Protein AF-A0AAQ3Q951-F1 (afdb_monomer)

Foldseek 3Di:
DCVVVVNQLCVLVDPVVVVVCCVVPVPDDRDHSVVVVVVVVVVVVVVVVVVVVVVPPPPDPLVVLLVVLCVVLVPPPPPDLPPDDPVDCLSVLVNLVSVLSCPSSLVVSVVVDVCQQVVQPPDPRPGGDDPLNSLQSVVVNVLSVLVNVLVCVVVVDPDDDVVVCPVSVVVNVVVLVVLCPDPSHDPVVNVVSVVVVVD

pLDDT: mean 74.5, std 11.43, range [41.62, 91.75]

Organism: NCBI:txid4628

Secondary structure (DSSP, 8-state):
-TTTTT--GGGGG-HHHHHHHHHH-TT--PPPHHHHHHHHHHHHHHHHHHHHHHHT----HHHHHHHHHHHHTT-------PPP-TT-HHHHHHHHHHHHTTHHHHHHHHHH-TTHHHHHSSTT---SPPHHHHHHHHHHHHHHHHHHHHHHHHHH-SS--HHHHHHHHHHHHHHHHHHHH-TTS-HHHHHHHHHHHT-

Mean predicted aligned error: 15.87 Å

Radius of gyration: 23.04 Å; Cα contacts (8 Å, |Δi|>4): 113; chains: 1; bounding box: 55×58×54 Å

InterPro domains:
  IPR012337 Ribonuclease H-like superfamily [SSF53098] (81-191)
  IPR052035 Zinc finger BED domain-containing [PTHR46481] (61-177)

Sequence (199 aa):
MIVKDEYPFSCVDGEGFRDFCATGMPRFQIPSRQTVSRDCYELYVAERLNLKKLLQLECQPRLQRFKTCVEKEKIESKALLRLDVPTRWNSTYQTLEVALRFERAFERCHEEDPCFERDLLEGDGRGRPIDFDWVILKGLVQMLQIFYRVTLTVSGTISTTSNVYLHDISEIAALLNEWVFDRSLCPEFREMVVKMKEK

Solvent-accessible surface area (backbone atoms only — not comparable to full-atom values): 11641 Å² total; per-residue (Å²): 98,53,82,81,66,69,48,64,60,62,53,63,73,35,64,70,51,44,52,50,44,44,71,77,38,68,85,63,77,81,61,51,44,65,53,53,50,49,56,52,49,51,51,50,52,52,49,51,49,50,51,48,51,65,70,57,55,86,77,44,75,64,60,56,51,50,50,52,32,31,59,74,69,65,53,87,69,85,68,68,77,58,79,70,45,95,91,38,68,61,43,46,32,58,35,48,55,54,51,62,69,40,55,65,30,56,53,49,41,48,74,77,28,87,59,47,52,58,66,32,41,52,87,90,39,85,40,70,86,49,75,68,53,53,54,47,49,52,54,52,35,58,54,40,48,54,57,43,53,53,49,52,54,56,74,72,48,96,68,92,56,68,82,69,50,51,58,57,52,49,52,51,54,53,50,47,58,51,46,57,69,41,80,88,51,54,73,69,56,28,52,51,42,51,59,60,73,76,108

Structure (mmCIF, N/CA/C/O backbone):
data_AF-A0AAQ3Q951-F1
#
_entry.id   AF-A0AAQ3Q951-F1
#
loop_
_atom_site.group_PDB
_atom_site.id
_atom_site.type_symbol
_atom_site.label_atom_id
_atom_site.label_alt_id
_atom_site.label_comp_id
_atom_site.label_asym_id
_atom_site.label_entity_id
_atom_site.label_seq_id
_atom_site.pdbx_PDB_ins_code
_atom_site.Cartn_x
_atom_site.Cartn_y
_atom_site.Cartn_z
_atom_site.occupancy
_atom_site.B_iso_or_equiv
_atom_site.auth_seq_id
_atom_site.auth_comp_id
_atom_site.auth_asym_id
_atom_site.auth_atom_id
_atom_site.pdbx_PDB_model_num
ATOM 1 N N . MET A 1 1 ? 18.369 -18.159 -1.659 1.00 60.25 1 MET A N 1
ATOM 2 C CA . MET A 1 1 ? 18.809 -17.844 -3.023 1.00 60.25 1 MET A CA 1
ATOM 3 C C . MET A 1 1 ? 17.616 -17.666 -3.953 1.00 60.25 1 MET A C 1
ATOM 5 O O . MET A 1 1 ? 17.264 -16.540 -4.220 1.00 60.25 1 MET A O 1
ATOM 9 N N . ILE A 1 2 ? 16.876 -18.714 -4.336 1.00 71.69 2 ILE A N 1
ATOM 10 C CA . ILE A 1 2 ? 15.753 -18.553 -5.290 1.00 71.69 2 ILE A CA 1
ATOM 11 C C . ILE A 1 2 ? 14.632 -17.643 -4.754 1.00 71.69 2 ILE A C 1
ATOM 13 O O . ILE A 1 2 ? 14.296 -16.652 -5.383 1.00 71.69 2 ILE A O 1
ATOM 17 N N . VAL A 1 3 ? 14.102 -17.935 -3.561 1.00 68.25 3 VAL A N 1
ATOM 18 C CA . VAL A 1 3 ? 13.030 -17.122 -2.948 1.00 68.25 3 VAL A CA 1
ATOM 19 C C . VAL A 1 3 ? 13.553 -15.781 -2.418 1.00 68.25 3 VAL A C 1
ATOM 21 O O . VAL A 1 3 ? 12.887 -14.766 -2.553 1.00 68.25 3 VAL A O 1
ATOM 24 N N . LYS A 1 4 ? 14.750 -15.777 -1.818 1.00 68.00 4 LYS A N 1
ATOM 25 C CA . LYS A 1 4 ? 15.349 -14.581 -1.196 1.00 68.00 4 LYS A CA 1
ATOM 26 C C . LYS A 1 4 ? 15.787 -13.532 -2.223 1.00 68.00 4 LYS A C 1
ATOM 28 O O . LYS A 1 4 ? 15.677 -12.347 -1.944 1.00 68.00 4 LYS A O 1
ATOM 33 N N . ASP A 1 5 ? 16.264 -13.985 -3.377 1.00 73.94 5 ASP A N 1
ATOM 34 C CA . ASP A 1 5 ? 16.829 -13.133 -4.426 1.00 73.94 5 ASP A CA 1
ATOM 35 C C . ASP A 1 5 ? 15.883 -13.052 -5.646 1.00 73.94 5 ASP A C 1
ATOM 37 O O . ASP A 1 5 ? 16.298 -12.647 -6.725 1.00 73.94 5 ASP A O 1
ATOM 41 N N . GLU A 1 6 ? 14.618 -13.468 -5.481 1.00 75.38 6 GLU A N 1
ATOM 42 C CA . GLU A 1 6 ? 13.530 -13.397 -6.475 1.00 75.38 6 GLU A CA 1
ATOM 43 C C . GLU A 1 6 ? 13.839 -14.016 -7.857 1.00 75.38 6 GLU A C 1
ATOM 45 O O . GLU A 1 6 ? 13.280 -13.616 -8.881 1.00 75.38 6 GLU A O 1
ATOM 50 N N . TYR A 1 7 ? 14.697 -15.038 -7.913 1.00 80.56 7 TYR A N 1
ATOM 51 C CA . TYR A 1 7 ? 15.009 -15.708 -9.175 1.00 80.56 7 TYR A CA 1
ATOM 52 C C . TYR A 1 7 ? 13.840 -16.568 -9.686 1.00 80.56 7 TYR A C 1
ATOM 54 O O . TYR A 1 7 ? 13.155 -17.223 -8.894 1.00 80.56 7 TYR A O 1
ATOM 62 N N . PRO A 1 8 ? 13.653 -16.675 -11.017 1.00 83.56 8 PRO A N 1
ATOM 63 C CA . PRO A 1 8 ? 12.712 -17.628 -11.595 1.00 83.56 8 PRO A CA 1
ATOM 64 C C . PRO A 1 8 ? 13.032 -19.058 -11.147 1.00 83.56 8 PRO A C 1
ATOM 66 O O . PRO A 1 8 ? 14.193 -19.457 -11.173 1.00 83.56 8 PRO A O 1
ATOM 69 N N . PHE A 1 9 ? 12.021 -19.878 -10.831 1.00 85.06 9 PHE A N 1
ATOM 70 C CA . PHE A 1 9 ? 12.239 -21.287 -10.456 1.00 85.06 9 PHE A CA 1
ATOM 71 C C . PHE A 1 9 ? 12.960 -22.101 -11.540 1.00 85.06 9 PHE A C 1
ATOM 73 O O . PHE A 1 9 ? 13.582 -23.110 -11.230 1.00 85.06 9 PHE A O 1
ATOM 80 N N . SER A 1 10 ? 12.913 -21.660 -12.801 1.00 86.50 10 SER A N 1
ATOM 81 C CA . SER A 1 10 ? 13.667 -22.250 -13.910 1.00 86.50 10 SER A CA 1
ATOM 82 C C . SER A 1 10 ? 15.181 -22.062 -13.802 1.00 86.50 10 SER A C 1
ATOM 84 O O . SER A 1 10 ? 15.908 -22.674 -14.576 1.00 86.50 10 SER A O 1
ATOM 86 N N . CYS A 1 11 ? 15.686 -21.257 -12.861 1.00 86.75 11 CYS A N 1
ATOM 87 C CA . CYS A 1 11 ? 17.126 -21.107 -12.647 1.00 86.75 11 CYS A CA 1
ATOM 88 C C . CYS A 1 11 ? 17.807 -22.446 -12.319 1.00 86.75 11 CYS A C 1
ATOM 90 O O . CYS A 1 11 ? 18.958 -22.646 -12.697 1.00 86.75 11 CYS A O 1
ATOM 92 N N . VAL A 1 12 ? 17.076 -23.396 -11.720 1.00 88.44 12 VAL A N 1
ATOM 93 C CA . VAL A 1 12 ? 17.582 -24.748 -11.421 1.00 88.44 12 VAL A CA 1
ATOM 94 C C . VAL A 1 12 ? 17.822 -25.606 -12.667 1.00 88.44 12 VAL A C 1
ATOM 96 O O . VAL A 1 12 ? 18.520 -26.619 -12.611 1.00 88.44 12 VAL A O 1
ATOM 99 N N . ASP A 1 13 ? 17.270 -25.198 -13.809 1.00 87.69 13 ASP A N 1
ATOM 100 C CA . ASP A 1 13 ? 17.480 -25.857 -15.097 1.00 87.69 13 ASP A CA 1
ATOM 101 C C . ASP A 1 13 ? 18.686 -25.288 -15.860 1.00 87.69 13 ASP A C 1
ATOM 103 O O . ASP A 1 13 ? 19.116 -25.891 -16.839 1.00 87.69 13 ASP A O 1
ATOM 107 N N . GLY A 1 14 ? 19.254 -24.163 -15.413 1.00 89.81 14 GLY A N 1
ATOM 108 C CA . GLY A 1 14 ? 20.405 -23.536 -16.056 1.00 89.81 14 GLY A CA 1
ATOM 109 C C . GLY A 1 14 ? 21.693 -24.330 -15.846 1.00 89.81 14 GLY A C 1
ATOM 110 O O . GLY A 1 14 ? 22.040 -24.667 -14.716 1.00 89.81 14 GLY A O 1
ATOM 111 N N . GLU A 1 15 ? 22.432 -24.575 -16.928 1.00 90.44 15 GLU A N 1
ATOM 112 C CA . GLU A 1 15 ? 23.692 -25.332 -16.923 1.00 90.44 15 GLU A CA 1
ATOM 113 C C . GLU A 1 15 ? 24.704 -24.764 -15.921 1.00 90.44 15 GLU A C 1
ATOM 115 O O . GLU A 1 15 ? 25.142 -25.479 -15.029 1.00 90.44 15 GLU A O 1
ATOM 120 N N . GLY A 1 16 ? 24.947 -23.449 -15.942 1.00 90.31 16 GLY A N 1
ATOM 121 C CA . GLY A 1 16 ? 25.883 -22.821 -15.003 1.00 90.31 16 GLY A CA 1
ATOM 122 C C . GLY A 1 16 ? 25.492 -22.979 -13.528 1.00 90.31 16 GLY A C 1
ATOM 123 O O . GLY A 1 16 ? 26.359 -23.141 -12.673 1.00 90.31 16 GLY A O 1
ATOM 124 N N . PHE A 1 17 ? 24.192 -22.988 -13.209 1.00 86.38 17 PHE A N 1
ATOM 125 C CA . PHE A 1 17 ? 23.734 -23.262 -11.844 1.00 86.38 17 PHE A CA 1
ATOM 126 C C . PHE A 1 17 ? 23.957 -24.731 -11.466 1.00 86.38 17 PHE A C 1
ATOM 128 O O . PHE A 1 17 ? 24.361 -25.033 -10.341 1.00 86.38 17 PHE A O 1
ATOM 135 N N . ARG A 1 18 ? 23.740 -25.648 -12.415 1.00 89.50 18 ARG A N 1
ATOM 136 C CA . ARG A 1 18 ? 23.970 -27.080 -12.215 1.00 89.50 18 ARG A CA 1
ATOM 137 C C . ARG A 1 18 ? 25.444 -27.406 -12.033 1.00 89.50 18 ARG A C 1
ATOM 139 O O . ARG A 1 18 ? 25.770 -28.122 -11.091 1.00 89.50 18 ARG A O 1
ATOM 146 N N . ASP A 1 19 ? 26.314 -26.823 -12.846 1.00 90.62 19 ASP A N 1
ATOM 147 C CA . ASP A 1 19 ? 27.765 -26.981 -12.749 1.00 90.62 19 ASP A CA 1
ATOM 148 C C . ASP A 1 19 ? 28.303 -26.409 -11.440 1.00 90.62 19 ASP A C 1
ATOM 150 O O . ASP A 1 19 ? 29.120 -27.037 -10.761 1.00 90.62 19 ASP A O 1
ATOM 154 N N . PHE A 1 20 ? 27.791 -25.244 -11.034 1.00 89.62 20 PHE A N 1
ATOM 155 C CA . PHE A 1 20 ? 28.109 -24.648 -9.743 1.00 89.62 20 PHE A CA 1
ATOM 156 C C . PHE A 1 20 ? 27.729 -25.580 -8.583 1.00 89.62 20 PHE A C 1
ATOM 158 O O . PHE A 1 20 ? 28.563 -25.875 -7.724 1.00 89.62 20 PHE A O 1
ATOM 165 N N . CYS A 1 21 ? 26.495 -26.093 -8.571 1.00 86.31 21 CYS A N 1
ATOM 166 C CA . CYS A 1 21 ? 26.034 -27.034 -7.551 1.00 86.31 21 CYS A CA 1
ATOM 167 C C . CYS A 1 21 ? 26.814 -28.356 -7.579 1.00 86.31 21 CYS A C 1
ATOM 169 O O . CYS A 1 21 ? 27.165 -28.863 -6.516 1.00 86.31 21 CYS A O 1
ATOM 171 N N . ALA A 1 22 ? 27.128 -28.889 -8.761 1.00 88.62 22 ALA A N 1
ATOM 172 C CA . ALA A 1 22 ? 27.911 -30.111 -8.918 1.00 88.62 22 ALA A CA 1
ATOM 173 C C . ALA A 1 22 ? 29.348 -29.942 -8.409 1.00 88.62 22 ALA A C 1
ATOM 175 O O . ALA A 1 22 ? 29.891 -30.860 -7.802 1.00 88.62 22 ALA A O 1
ATOM 176 N N . THR A 1 23 ? 29.942 -28.764 -8.603 1.00 91.62 23 THR A N 1
ATOM 177 C CA . THR A 1 23 ? 31.295 -28.449 -8.125 1.00 91.62 23 THR A CA 1
ATOM 178 C C . THR A 1 23 ? 31.318 -28.226 -6.614 1.00 91.62 23 THR A C 1
ATOM 180 O O . THR A 1 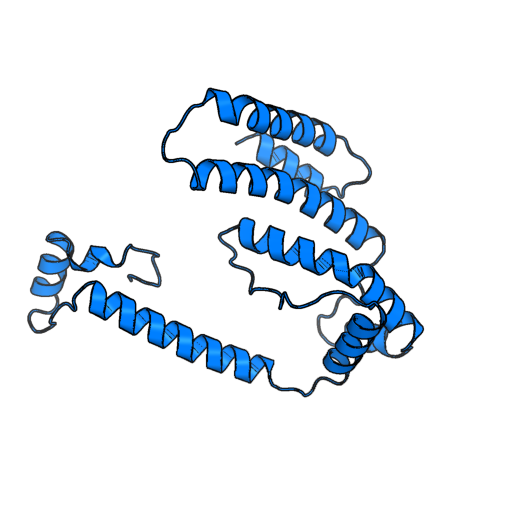23 ? 32.178 -28.763 -5.919 1.00 91.62 23 THR A O 1
ATOM 183 N N . GLY A 1 24 ? 30.369 -27.448 -6.083 1.00 90.19 24 GLY A N 1
ATOM 184 C CA . GLY A 1 24 ? 30.321 -27.111 -4.659 1.00 90.19 24 GLY A CA 1
ATOM 185 C C . GLY A 1 24 ? 29.827 -28.257 -3.773 1.00 90.19 24 GLY A C 1
ATOM 186 O O . GLY A 1 24 ? 30.347 -28.465 -2.679 1.00 90.19 24 GLY A O 1
ATOM 187 N N . MET A 1 25 ? 28.830 -29.016 -4.236 1.00 84.94 25 MET A N 1
ATOM 188 C CA . MET A 1 25 ? 28.251 -30.141 -3.502 1.00 84.94 25 MET A CA 1
ATOM 189 C C . MET A 1 25 ? 27.824 -31.269 -4.462 1.00 84.94 25 MET A C 1
ATOM 191 O O . MET A 1 25 ? 26.636 -31.428 -4.739 1.00 84.94 25 MET A O 1
ATOM 195 N N . PRO A 1 26 ? 28.756 -32.135 -4.907 1.00 88.88 26 PRO A N 1
ATOM 196 C CA . PRO A 1 26 ? 28.495 -33.159 -5.932 1.00 88.88 26 PRO A CA 1
ATOM 197 C C . PRO A 1 26 ? 27.385 -34.165 -5.591 1.00 88.88 26 PRO A C 1
ATOM 199 O O . PRO A 1 26 ? 26.818 -34.808 -6.469 1.00 88.88 26 PRO A O 1
ATOM 202 N N . ARG A 1 27 ? 27.088 -34.342 -4.297 1.00 91.75 27 ARG A N 1
ATOM 203 C CA . ARG A 1 27 ? 26.029 -35.243 -3.812 1.00 91.75 27 ARG A CA 1
ATOM 204 C C . ARG A 1 27 ? 24.648 -34.591 -3.768 1.00 91.75 27 ARG A C 1
ATOM 206 O O . ARG A 1 27 ? 23.668 -35.286 -3.511 1.00 91.75 27 ARG A O 1
ATOM 213 N N . PHE A 1 28 ? 24.562 -33.280 -3.966 1.00 86.44 28 PHE A N 1
ATOM 214 C CA . PHE A 1 28 ? 23.298 -32.567 -3.965 1.00 86.44 28 PHE A CA 1
ATOM 215 C C . PHE A 1 28 ? 22.567 -32.814 -5.285 1.00 86.44 28 PHE A C 1
ATOM 217 O O . PHE A 1 28 ? 23.013 -32.388 -6.348 1.00 86.44 28 PHE A O 1
ATOM 224 N N . GLN A 1 29 ? 21.433 -33.510 -5.220 1.00 86.38 29 GLN A N 1
ATOM 225 C CA . GLN A 1 29 ? 20.573 -33.675 -6.383 1.00 86.38 29 GLN A CA 1
ATOM 226 C C . GLN A 1 29 ? 19.693 -32.447 -6.541 1.00 86.38 29 GLN A C 1
ATOM 228 O O . GLN A 1 29 ? 18.857 -32.153 -5.688 1.00 86.38 29 GLN A O 1
ATOM 233 N N . ILE A 1 30 ? 19.894 -31.740 -7.647 1.00 87.69 30 ILE A N 1
ATOM 234 C CA . ILE A 1 30 ? 19.150 -30.524 -7.939 1.00 87.69 30 ILE A CA 1
ATOM 235 C C . ILE A 1 30 ? 17.702 -30.921 -8.254 1.00 87.69 30 ILE A C 1
ATOM 237 O O . ILE A 1 30 ? 17.467 -31.657 -9.219 1.00 87.69 30 ILE A O 1
ATOM 241 N N . PRO A 1 31 ? 16.726 -30.474 -7.448 1.00 87.12 31 PRO A N 1
ATOM 242 C CA . PRO A 1 31 ? 15.324 -30.773 -7.688 1.00 87.12 31 PRO A CA 1
ATOM 243 C C . PRO A 1 31 ? 14.846 -30.121 -8.989 1.00 87.12 31 PRO A C 1
ATOM 245 O O . PRO A 1 31 ? 15.344 -29.075 -9.408 1.00 87.12 31 PRO A O 1
ATOM 248 N N . SER A 1 32 ? 13.838 -30.721 -9.625 1.00 89.62 32 SER A N 1
ATOM 249 C CA . SER A 1 32 ? 13.226 -30.127 -10.818 1.00 89.62 32 SER A CA 1
ATOM 250 C C . SER A 1 32 ? 12.552 -28.792 -10.484 1.00 89.62 32 SER A C 1
ATOM 252 O O . SER A 1 32 ? 12.052 -28.609 -9.370 1.00 89.62 32 SER A O 1
ATOM 254 N N . ARG A 1 33 ? 12.424 -27.887 -11.465 1.00 88.62 33 ARG A N 1
ATOM 255 C CA . ARG A 1 33 ? 11.643 -26.643 -11.299 1.00 88.62 33 ARG A CA 1
ATOM 256 C C . ARG A 1 33 ? 10.222 -26.877 -10.772 1.00 88.62 33 ARG A C 1
ATOM 258 O O . ARG A 1 33 ? 9.700 -26.045 -10.038 1.00 88.62 33 ARG A O 1
ATOM 265 N N . GLN A 1 34 ? 9.603 -28.010 -11.117 1.00 87.44 34 GLN A N 1
ATOM 266 C CA . GLN A 1 34 ? 8.265 -28.378 -10.644 1.00 87.44 34 GLN A CA 1
ATOM 267 C C . GLN A 1 34 ? 8.285 -28.728 -9.155 1.00 87.44 34 GLN A C 1
ATOM 269 O O . GLN A 1 34 ? 7.433 -28.263 -8.405 1.00 87.44 34 GLN A O 1
ATOM 274 N N . TH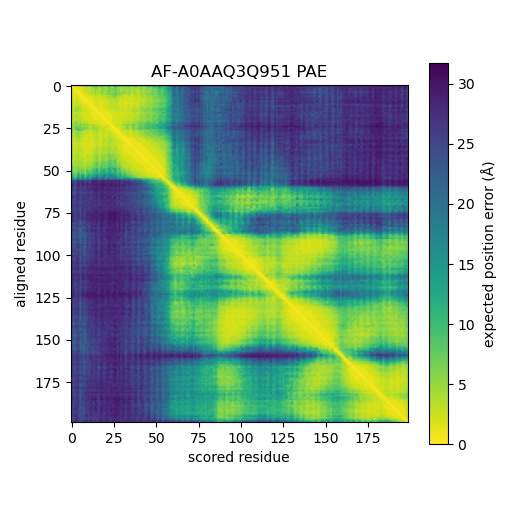R A 1 35 ? 9.286 -29.498 -8.725 1.00 89.00 35 THR A N 1
ATOM 275 C CA . THR A 1 35 ? 9.520 -29.833 -7.316 1.00 89.00 35 THR A CA 1
ATOM 276 C C . THR A 1 35 ? 9.762 -28.566 -6.502 1.00 89.00 35 THR A C 1
ATOM 278 O O . THR A 1 35 ? 9.051 -28.324 -5.536 1.00 89.00 35 THR A O 1
ATOM 281 N N . VAL A 1 36 ? 10.673 -27.695 -6.952 1.00 86.06 36 VAL A N 1
ATOM 282 C CA . VAL A 1 36 ? 10.961 -26.416 -6.279 1.00 86.06 36 VAL A CA 1
ATOM 283 C C . VAL A 1 36 ? 9.707 -25.549 -6.177 1.00 86.06 36 VAL A C 1
ATOM 285 O O . VAL A 1 36 ? 9.420 -25.015 -5.108 1.00 86.06 36 VAL A O 1
ATOM 288 N N . SER A 1 37 ? 8.935 -25.436 -7.263 1.00 83.38 37 SER A N 1
ATOM 289 C CA . SER A 1 37 ? 7.693 -24.658 -7.281 1.00 83.38 37 SER A CA 1
ATOM 290 C C . SER A 1 37 ? 6.649 -25.207 -6.310 1.00 83.38 37 SER A C 1
ATOM 292 O O . SER A 1 37 ? 5.993 -24.421 -5.627 1.00 83.38 37 SER A O 1
ATOM 294 N N . ARG A 1 38 ? 6.469 -26.531 -6.255 1.00 87.00 38 ARG A N 1
ATOM 295 C CA . ARG A 1 38 ? 5.519 -27.176 -5.342 1.00 87.00 38 ARG A CA 1
ATOM 296 C C . ARG A 1 38 ? 5.934 -26.964 -3.891 1.00 87.00 38 ARG A C 1
ATOM 298 O O . ARG A 1 38 ? 5.126 -26.481 -3.109 1.00 87.00 38 ARG A O 1
ATOM 305 N N . ASP A 1 39 ? 7.185 -27.258 -3.559 1.00 85.94 39 ASP A N 1
ATOM 306 C CA . ASP A 1 39 ? 7.677 -27.189 -2.183 1.00 85.94 39 ASP A CA 1
ATOM 307 C C . ASP A 1 39 ? 7.641 -25.732 -1.668 1.00 85.94 39 ASP A C 1
ATOM 309 O O . ASP A 1 39 ? 7.250 -25.465 -0.532 1.00 85.94 39 ASP A O 1
ATOM 313 N N . CYS A 1 40 ? 7.941 -24.754 -2.534 1.00 80.25 40 CYS A N 1
ATOM 314 C CA . CYS A 1 40 ? 7.783 -23.331 -2.219 1.00 80.25 40 CYS A CA 1
ATOM 315 C C . CYS A 1 40 ? 6.311 -22.928 -2.023 1.00 80.25 40 CYS A C 1
ATOM 317 O O . CYS A 1 40 ? 6.004 -22.131 -1.135 1.00 80.25 40 CYS A O 1
ATOM 319 N N . TYR A 1 41 ? 5.390 -23.471 -2.824 1.00 78.56 41 TYR A N 1
ATOM 320 C CA . TYR A 1 41 ? 3.958 -23.231 -2.648 1.00 78.56 41 TYR A CA 1
ATOM 321 C C . TYR A 1 41 ? 3.429 -23.847 -1.346 1.00 78.56 41 TYR A C 1
ATOM 323 O O . TYR A 1 41 ? 2.643 -23.213 -0.647 1.00 78.56 41 TYR A O 1
ATOM 331 N N . GLU A 1 42 ? 3.882 -25.044 -0.977 1.00 82.88 42 GLU A N 1
ATOM 332 C CA . GLU A 1 42 ? 3.524 -25.695 0.287 1.00 82.88 42 GLU A CA 1
ATOM 333 C C . GLU A 1 42 ? 4.024 -24.899 1.496 1.00 82.88 42 GLU A C 1
ATOM 335 O O . GLU A 1 42 ? 3.247 -24.650 2.420 1.00 82.88 42 GLU A O 1
ATOM 340 N N . LEU A 1 43 ? 5.268 -24.405 1.452 1.00 80.88 43 LEU A N 1
ATOM 341 C CA . LEU A 1 43 ? 5.801 -23.481 2.458 1.00 80.88 43 LEU A CA 1
ATOM 342 C C . LEU A 1 43 ? 4.966 -22.199 2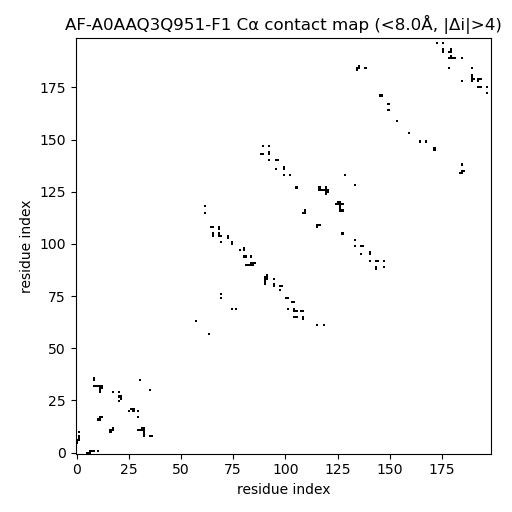.548 1.00 80.88 43 LEU A C 1
ATOM 344 O O . LEU A 1 43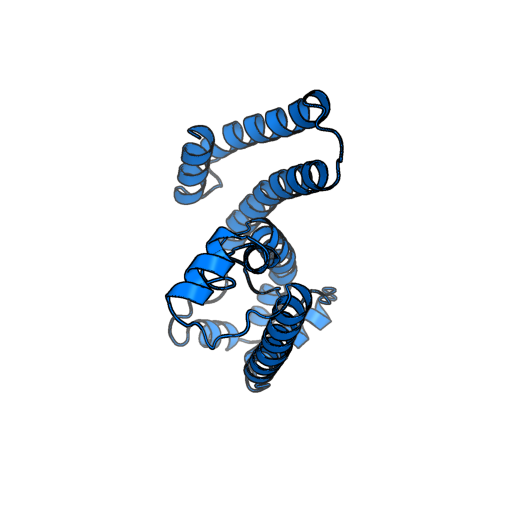 ? 4.605 -21.782 3.646 1.00 80.88 43 LEU A O 1
ATOM 348 N N . TYR A 1 44 ? 4.593 -21.605 1.410 1.00 77.31 44 TYR A N 1
ATOM 349 C CA . TYR A 1 44 ? 3.695 -20.448 1.386 1.00 77.31 44 TYR A CA 1
ATOM 350 C C . TYR A 1 44 ? 2.335 -20.766 2.018 1.00 77.31 44 TYR A C 1
ATOM 352 O O . TYR A 1 44 ? 1.822 -19.970 2.800 1.00 77.31 44 TYR A O 1
ATOM 360 N N . VAL A 1 45 ? 1.729 -21.911 1.698 1.00 74.50 45 VAL A N 1
ATOM 361 C CA . VAL A 1 45 ? 0.428 -22.302 2.255 1.00 74.50 45 VAL A CA 1
ATOM 362 C C . VAL A 1 45 ? 0.528 -22.519 3.762 1.00 74.50 45 VAL A C 1
ATOM 364 O O . VAL A 1 45 ? -0.348 -22.040 4.484 1.00 74.50 45 VAL A O 1
ATOM 367 N N . ALA A 1 46 ? 1.577 -23.192 4.236 1.00 81.25 46 ALA A N 1
ATOM 368 C CA . ALA A 1 46 ? 1.826 -23.416 5.655 1.00 81.25 46 ALA A CA 1
ATOM 369 C C . ALA A 1 46 ? 2.032 -22.092 6.401 1.00 81.25 46 ALA A C 1
ATOM 371 O O . ALA A 1 46 ? 1.361 -21.839 7.400 1.00 81.25 46 ALA A O 1
ATOM 372 N N . GLU A 1 47 ? 2.866 -21.200 5.868 1.00 71.31 47 GLU A N 1
ATOM 373 C CA . GLU A 1 47 ? 3.123 -19.901 6.485 1.00 71.31 47 GLU A CA 1
ATOM 374 C C . GLU A 1 47 ? 1.894 -18.994 6.425 1.00 71.31 47 GLU A C 1
ATOM 376 O O . GLU A 1 47 ? 1.560 -18.326 7.395 1.00 71.31 47 GLU A O 1
ATOM 381 N N . ARG A 1 48 ? 1.116 -19.048 5.340 1.00 69.56 48 ARG A N 1
ATOM 382 C CA . ARG A 1 48 ? -0.187 -18.380 5.248 1.00 69.56 48 ARG A CA 1
ATOM 383 C C . ARG A 1 48 ? -1.161 -18.896 6.302 1.00 69.56 48 ARG A C 1
ATOM 385 O O . ARG A 1 48 ? -1.958 -18.110 6.807 1.00 69.56 48 ARG A O 1
ATOM 392 N N . LEU A 1 49 ? -1.153 -20.194 6.610 1.00 68.44 49 LEU A N 1
ATOM 393 C CA . LEU A 1 49 ? -1.980 -20.768 7.675 1.00 68.44 49 LEU A CA 1
ATOM 394 C C . LEU A 1 49 ? -1.479 -20.344 9.058 1.00 68.44 49 LEU A C 1
ATOM 396 O O . LEU A 1 49 ? -2.307 -19.999 9.894 1.00 68.44 49 LEU A O 1
ATOM 400 N N . ASN A 1 50 ? -0.164 -20.286 9.280 1.00 68.38 50 ASN A N 1
ATOM 401 C CA . ASN A 1 50 ? 0.429 -19.765 10.515 1.00 68.38 50 ASN A CA 1
ATOM 402 C C . ASN A 1 50 ? 0.112 -18.283 10.715 1.00 68.38 50 ASN A C 1
ATOM 404 O O . ASN A 1 50 ? -0.350 -17.904 11.784 1.00 68.38 50 ASN A O 1
ATOM 408 N N . LEU A 1 51 ? 0.264 -17.463 9.677 1.00 52.38 51 LEU A N 1
ATOM 409 C CA . LEU A 1 51 ? -0.110 -16.052 9.679 1.00 52.38 51 LEU A CA 1
ATOM 410 C C . LEU A 1 51 ? -1.612 -15.889 9.883 1.00 52.38 51 LEU A C 1
ATOM 412 O O . LEU A 1 51 ? -2.025 -15.094 10.717 1.00 52.38 51 LEU A O 1
ATOM 416 N N . LYS A 1 52 ? -2.450 -16.683 9.204 1.00 55.53 52 LYS A N 1
ATOM 417 C CA . LYS A 1 52 ? -3.890 -16.702 9.484 1.00 55.53 52 LYS A CA 1
ATOM 418 C C . LYS A 1 52 ? -4.169 -17.071 10.929 1.00 55.53 52 LYS A C 1
ATOM 420 O O . LYS A 1 52 ? -5.035 -16.445 11.501 1.00 55.53 52 LYS A O 1
ATOM 425 N N . LYS A 1 53 ? -3.463 -18.037 11.514 1.00 63.19 53 LYS A N 1
ATOM 426 C CA . LYS A 1 53 ? -3.651 -18.470 12.903 1.00 63.19 53 LYS A CA 1
ATOM 427 C C . LYS A 1 53 ? -3.177 -17.416 13.909 1.00 63.19 53 LYS A C 1
ATOM 429 O O . LYS A 1 53 ? -3.856 -17.187 14.899 1.00 63.19 53 LYS A O 1
ATOM 434 N N . LEU A 1 54 ? -2.063 -16.739 13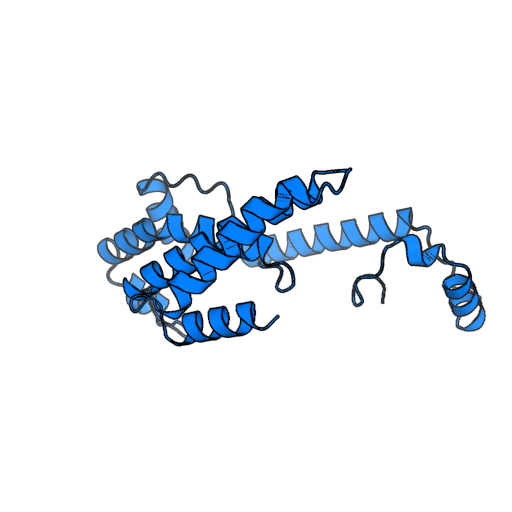.625 1.00 49.03 54 LEU A N 1
ATOM 435 C CA . LEU A 1 54 ? -1.556 -15.590 14.382 1.00 49.03 54 LEU A CA 1
ATOM 436 C C . LEU A 1 54 ? -2.529 -14.407 14.321 1.00 49.03 54 LEU A C 1
ATOM 438 O O . LEU A 1 54 ? -2.786 -13.770 15.334 1.00 49.03 54 LEU A O 1
ATOM 442 N N . LEU A 1 55 ? -3.116 -14.150 13.151 1.00 47.38 55 LEU A N 1
ATOM 443 C CA . LEU A 1 55 ? -4.131 -13.113 12.944 1.00 47.38 55 LEU A CA 1
ATOM 444 C C . LEU A 1 55 ? -5.538 -13.550 13.412 1.00 47.38 55 LEU A C 1
ATOM 446 O O . LEU A 1 55 ? -6.389 -12.704 13.666 1.00 47.38 55 LEU A O 1
ATOM 450 N N . GLN A 1 56 ? -5.782 -14.860 13.541 1.00 50.28 56 GLN A N 1
ATOM 451 C CA . GLN A 1 56 ? -6.950 -15.497 14.170 1.00 50.28 56 GLN A CA 1
ATOM 452 C C . GLN A 1 56 ? -6.749 -15.703 15.677 1.00 50.28 56 GLN A C 1
ATOM 454 O O . GLN A 1 56 ? -7.535 -16.409 16.308 1.00 50.28 56 GLN A O 1
ATOM 459 N N . LEU A 1 57 ? -5.760 -15.055 16.302 1.00 44.81 57 LEU A N 1
ATOM 460 C CA . LEU A 1 57 ? -5.908 -14.689 17.707 1.00 44.81 57 LEU A CA 1
ATOM 461 C C . LEU A 1 57 ? -7.062 -13.682 17.791 1.00 44.81 57 LEU A C 1
ATOM 463 O O . LEU A 1 57 ? -6.887 -12.467 17.783 1.00 44.81 57 LEU A O 1
ATOM 467 N N . GLU A 1 58 ? -8.272 -14.234 17.838 1.00 44.69 58 GLU A N 1
ATOM 468 C CA . GLU A 1 58 ? -9.573 -13.597 18.020 1.00 44.69 58 GLU A CA 1
ATOM 469 C C . GLU A 1 58 ? -9.724 -12.988 19.427 1.00 44.69 58 GLU A C 1
ATOM 471 O O . GLU A 1 58 ? -10.769 -13.090 20.060 1.00 44.69 58 GLU A O 1
ATOM 476 N N . CYS A 1 59 ? -8.684 -12.325 19.93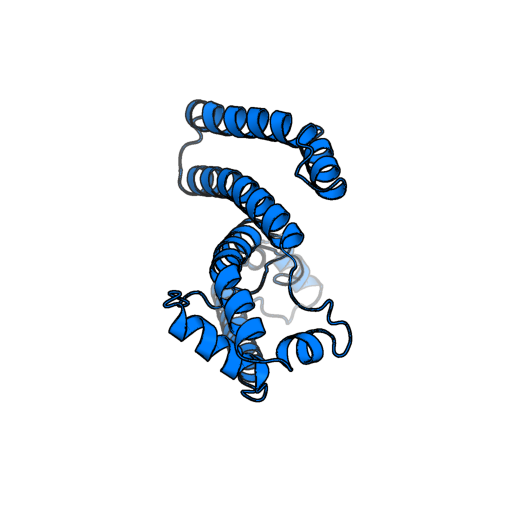2 1.00 46.44 59 CYS A N 1
ATOM 477 C CA . CYS A 1 59 ? -8.713 -11.589 21.188 1.00 46.44 59 CYS A CA 1
ATOM 478 C C . CYS A 1 59 ? -8.183 -10.167 20.994 1.00 46.44 59 CYS A C 1
ATOM 480 O O . CYS A 1 59 ? -7.250 -9.724 21.657 1.00 46.44 59 CYS A O 1
ATOM 482 N N . GLN A 1 60 ? -8.838 -9.414 20.114 1.00 52.44 60 GLN A N 1
ATOM 483 C CA . GLN A 1 60 ? -9.030 -8.001 20.402 1.00 52.44 60 GLN A CA 1
ATOM 484 C C . GLN A 1 60 ? -10.532 -7.713 20.449 1.00 52.44 60 GLN A C 1
ATOM 486 O O . GLN A 1 60 ? -11.189 -7.788 19.406 1.00 52.44 60 GLN A O 1
ATOM 491 N N . PRO A 1 61 ? -11.076 -7.319 21.618 1.00 60.72 61 PRO A N 1
ATOM 492 C CA . PRO A 1 61 ? -12.382 -6.666 21.699 1.00 60.72 61 PRO A CA 1
ATOM 493 C C . PRO A 1 61 ? -12.519 -5.560 20.641 1.00 60.72 61 PRO A C 1
ATOM 495 O O . PRO A 1 61 ? -13.564 -5.423 20.015 1.00 60.72 61 PRO A O 1
ATOM 498 N N . ARG A 1 62 ? -11.420 -4.852 20.349 1.00 59.47 62 ARG A N 1
ATOM 499 C CA . ARG A 1 62 ? -11.315 -3.812 19.317 1.00 59.47 62 ARG A CA 1
ATOM 500 C C . ARG A 1 62 ? -11.612 -4.313 17.897 1.00 59.47 62 ARG A C 1
ATOM 502 O O . ARG A 1 62 ? -12.416 -3.699 17.203 1.00 59.47 62 ARG A O 1
ATOM 509 N N . LEU A 1 63 ? -11.019 -5.434 17.463 1.00 65.12 63 LEU A N 1
ATOM 510 C CA . LEU A 1 63 ? -11.222 -5.966 16.106 1.00 65.12 63 LEU A CA 1
ATOM 511 C C . LEU A 1 63 ? -12.657 -6.465 15.903 1.00 65.12 63 LEU A C 1
ATOM 513 O O . LEU A 1 63 ? -13.229 -6.264 14.835 1.00 65.12 63 LEU A O 1
ATOM 517 N N . GLN A 1 64 ? -13.246 -7.096 16.921 1.00 65.75 64 GLN A N 1
ATOM 518 C CA . GLN A 1 64 ? -14.639 -7.545 16.847 1.00 65.75 64 GLN A CA 1
ATOM 519 C C . GLN A 1 64 ? -15.614 -6.361 16.835 1.00 65.75 64 GLN A C 1
ATOM 521 O O . GLN A 1 64 ? -16.533 -6.344 16.025 1.00 65.75 64 GLN A O 1
ATOM 526 N N . ARG A 1 65 ? -15.376 -5.321 17.647 1.00 68.19 65 ARG A N 1
ATOM 527 C CA . ARG A 1 65 ? -16.191 -4.091 17.635 1.00 68.19 65 ARG A CA 1
ATOM 528 C C . ARG A 1 65 ? -16.108 -3.362 16.296 1.00 68.19 65 ARG A C 1
ATOM 530 O O . ARG A 1 65 ? -17.136 -2.960 15.759 1.00 68.19 65 ARG A O 1
ATOM 537 N N . PHE A 1 66 ? -14.911 -3.276 15.719 1.00 68.44 66 PHE A N 1
ATOM 538 C CA . PHE A 1 66 ? -14.724 -2.704 14.390 1.00 68.44 66 PHE A CA 1
ATOM 539 C C . PHE A 1 66 ? -15.468 -3.500 13.310 1.00 68.44 66 PHE A C 1
ATOM 541 O O . PHE A 1 66 ? -16.167 -2.904 12.495 1.00 68.44 66 PHE A O 1
ATOM 548 N N . LYS A 1 67 ? -15.413 -4.841 13.340 1.00 70.44 67 LYS A N 1
ATOM 549 C CA . LYS A 1 67 ? -16.218 -5.689 12.441 1.00 70.44 67 LYS A CA 1
ATOM 550 C C . LYS A 1 67 ? -17.718 -5.403 12.571 1.00 70.44 67 LYS A C 1
ATOM 552 O O . LYS A 1 67 ? -18.382 -5.247 11.551 1.00 70.44 67 LYS A O 1
ATOM 557 N N . THR A 1 68 ? -18.233 -5.223 13.788 1.00 71.69 68 THR A N 1
ATOM 558 C CA . THR A 1 68 ? -19.635 -4.831 14.009 1.00 71.69 68 THR A CA 1
ATOM 559 C C . THR A 1 68 ? -19.963 -3.461 13.398 1.00 71.69 68 THR A C 1
ATOM 561 O O . THR A 1 68 ? -21.013 -3.311 12.774 1.00 71.69 68 THR A O 1
ATOM 564 N N . CYS A 1 69 ? -19.082 -2.457 13.522 1.00 68.12 69 CYS A N 1
ATOM 565 C CA . CYS A 1 69 ? -19.256 -1.151 12.861 1.00 68.12 69 CYS A CA 1
ATOM 566 C C . CYS A 1 69 ? -19.301 -1.297 11.325 1.00 68.12 69 CYS A C 1
ATOM 568 O O . CYS A 1 69 ? -20.145 -0.691 10.666 1.00 68.12 69 CYS A O 1
ATOM 570 N N . VAL A 1 70 ? -18.427 -2.135 10.759 1.00 69.62 70 VAL A N 1
ATOM 571 C CA . VAL A 1 70 ? -18.342 -2.418 9.314 1.00 69.62 70 VAL A CA 1
ATOM 572 C C . VAL A 1 70 ? -19.615 -3.088 8.788 1.00 69.62 70 VAL A C 1
ATOM 574 O O . VAL A 1 70 ? -20.125 -2.702 7.735 1.00 69.62 70 VAL A O 1
ATOM 577 N N . GLU A 1 71 ? -20.154 -4.058 9.530 1.00 73.94 71 GLU A N 1
ATOM 578 C CA . GLU A 1 71 ? -21.414 -4.734 9.202 1.00 73.94 71 GLU A CA 1
ATOM 579 C C . GLU A 1 71 ? -22.606 -3.767 9.236 1.00 73.94 71 GLU A C 1
ATOM 581 O O . GLU A 1 71 ? -23.433 -3.771 8.321 1.00 73.94 71 GLU A O 1
ATOM 586 N N . LYS A 1 72 ? -22.670 -2.886 10.244 1.00 73.44 72 LYS A N 1
ATOM 587 C CA . LYS A 1 72 ? -23.717 -1.855 10.367 1.00 73.44 72 LYS A CA 1
ATOM 588 C C . LYS A 1 72 ? -23.689 -0.839 9.224 1.00 73.44 72 LYS A C 1
ATOM 590 O O . LYS A 1 72 ? -24.747 -0.420 8.759 1.00 73.44 72 LYS A O 1
ATOM 595 N N . GLU A 1 73 ? -22.501 -0.474 8.747 1.00 71.12 73 GLU A N 1
ATOM 596 C CA . GLU A 1 73 ? -22.323 0.410 7.588 1.00 71.12 73 GLU A CA 1
ATOM 597 C C . GLU A 1 73 ? -22.551 -0.290 6.238 1.00 71.12 73 GLU A C 1
ATOM 599 O O . GLU A 1 73 ? -22.459 0.349 5.190 1.00 71.12 73 GLU A O 1
ATOM 604 N N . LYS A 1 74 ? -22.881 -1.593 6.242 1.00 71.81 74 LYS A N 1
ATOM 605 C CA . LYS A 1 74 ? -23.083 -2.414 5.035 1.00 71.81 74 LYS A CA 1
ATOM 606 C C . LYS A 1 74 ? -21.890 -2.360 4.075 1.00 71.81 74 LYS A C 1
ATOM 608 O O . LYS A 1 74 ? -22.054 -2.465 2.860 1.00 71.81 74 LYS A O 1
ATOM 613 N N . ILE A 1 75 ? -20.682 -2.194 4.610 1.00 67.19 75 ILE A N 1
ATOM 614 C CA . ILE A 1 75 ? -19.466 -2.175 3.803 1.00 67.19 75 ILE A CA 1
ATOM 615 C C . ILE A 1 75 ? -19.170 -3.621 3.391 1.00 67.19 75 ILE A C 1
ATOM 617 O O . ILE A 1 75 ? -18.843 -4.463 4.230 1.00 67.19 75 ILE A O 1
ATOM 621 N N . GLU A 1 76 ? -19.280 -3.924 2.094 1.00 58.88 76 GLU A N 1
ATOM 622 C CA . GLU A 1 76 ? -18.945 -5.240 1.540 1.00 58.88 76 GLU A CA 1
ATOM 623 C C . GLU A 1 76 ? -17.440 -5.523 1.684 1.00 58.88 76 GLU A C 1
ATOM 625 O O . GLU A 1 76 ? -16.621 -5.243 0.806 1.00 58.88 76 GLU A O 1
ATOM 630 N N . SER A 1 77 ? -17.055 -6.098 2.820 1.00 53.44 77 SER A N 1
ATOM 631 C CA . SER A 1 77 ? -15.667 -6.383 3.184 1.00 53.44 77 SER A CA 1
ATOM 632 C C . SER A 1 77 ? -15.309 -7.856 2.952 1.00 53.44 77 SER A C 1
ATOM 634 O O . SER A 1 77 ? -14.788 -8.548 3.819 1.00 53.44 77 SER A O 1
ATOM 636 N N . LYS A 1 78 ? -15.535 -8.371 1.733 1.00 51.88 78 LYS A N 1
ATOM 637 C CA . LYS A 1 78 ? -14.888 -9.638 1.312 1.00 51.88 78 LYS A CA 1
ATOM 638 C C . LYS A 1 78 ? -13.390 -9.463 1.026 1.00 51.88 78 LYS A C 1
ATOM 640 O O . LYS A 1 78 ? -12.663 -10.448 0.902 1.00 51.88 78 LYS A O 1
ATOM 645 N N . ALA A 1 79 ? -12.917 -8.221 0.944 1.00 47.50 79 ALA A N 1
ATOM 646 C CA . ALA A 1 79 ? -11.507 -7.893 0.848 1.00 47.50 79 ALA A CA 1
ATOM 647 C C . ALA A 1 79 ? -10.905 -7.806 2.258 1.00 47.50 79 ALA A C 1
ATOM 649 O O . ALA A 1 79 ? -10.841 -6.737 2.857 1.00 47.50 79 ALA A O 1
ATOM 650 N N . LEU A 1 80 ? -10.454 -8.942 2.797 1.00 50.38 80 LEU A N 1
ATOM 651 C CA . LEU A 1 80 ? -9.405 -8.914 3.819 1.00 50.38 80 LEU A CA 1
ATOM 652 C C . LEU A 1 80 ? -8.263 -8.052 3.261 1.00 50.38 80 LEU A C 1
ATOM 654 O O . LEU A 1 80 ? -7.851 -8.306 2.125 1.00 50.38 80 LEU A O 1
ATOM 658 N N . LEU A 1 81 ? -7.800 -7.050 4.021 1.00 50.59 81 LEU A N 1
ATOM 659 C CA . LEU A 1 81 ? -6.622 -6.238 3.691 1.00 50.59 81 LEU A CA 1
ATOM 660 C C . LEU A 1 81 ? -5.513 -7.204 3.262 1.00 50.59 81 LEU A C 1
ATOM 662 O O . LEU A 1 81 ? -4.992 -7.966 4.080 1.00 50.59 81 LEU A O 1
ATOM 666 N N . ARG A 1 82 ? -5.239 -7.283 1.955 1.00 48.91 82 ARG A N 1
ATOM 667 C CA . ARG A 1 82 ? -4.174 -8.152 1.460 1.00 48.91 82 ARG A CA 1
ATOM 668 C C . ARG A 1 82 ? -2.876 -7.565 1.993 1.00 48.91 82 ARG A C 1
ATOM 670 O O . ARG A 1 82 ? -2.685 -6.354 1.927 1.00 48.91 82 ARG A O 1
ATOM 677 N N . LEU A 1 83 ? -2.029 -8.427 2.555 1.00 46.53 83 LEU A N 1
ATOM 678 C CA . LEU A 1 83 ? -0.730 -8.029 3.085 1.00 46.53 83 LEU A CA 1
ATOM 679 C C . LEU A 1 83 ? 0.006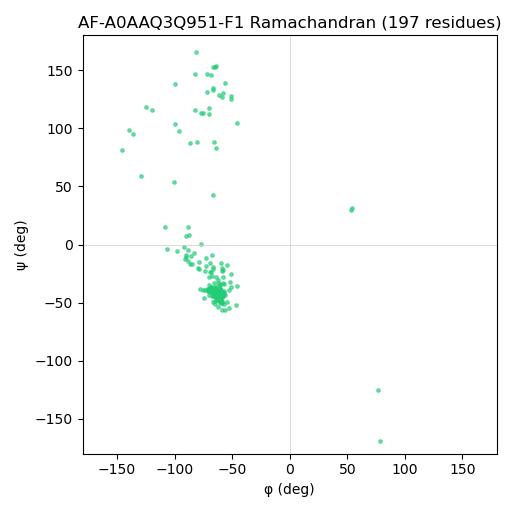 -7.216 2.011 1.00 46.53 83 LEU A C 1
ATOM 681 O O . LEU A 1 83 ? 0.108 -7.675 0.869 1.00 46.53 83 LEU A O 1
ATOM 685 N N . ASP A 1 84 ? 0.439 -6.008 2.369 1.00 45.09 84 ASP A N 1
ATOM 686 C CA . ASP A 1 84 ? 1.171 -5.129 1.464 1.00 45.09 84 ASP A CA 1
ATOM 687 C C . ASP A 1 84 ? 2.436 -5.851 0.989 1.00 45.09 84 ASP A C 1
ATOM 689 O O . ASP A 1 84 ? 3.162 -6.442 1.791 1.00 45.09 84 ASP A O 1
ATOM 693 N N . VAL A 1 85 ? 2.669 -5.863 -0.323 1.00 52.53 85 VAL A N 1
ATOM 694 C CA . VAL A 1 85 ? 3.927 -6.329 -0.905 1.00 52.53 85 VAL A CA 1
ATOM 695 C C . VAL A 1 85 ? 4.728 -5.066 -1.216 1.00 52.53 85 VAL A C 1
ATOM 697 O O . VAL A 1 85 ? 4.423 -4.406 -2.211 1.00 52.53 85 VAL A O 1
ATOM 700 N N . PRO A 1 86 ? 5.755 -4.718 -0.413 1.00 41.62 86 PRO A N 1
ATOM 701 C CA . PRO A 1 86 ? 6.427 -3.413 -0.482 1.00 41.62 86 PRO A CA 1
ATOM 702 C C . PRO A 1 86 ? 7.041 -3.086 -1.849 1.00 41.62 86 PRO A C 1
ATOM 704 O O . PRO A 1 86 ? 7.306 -1.931 -2.164 1.00 41.62 86 PRO A O 1
ATOM 707 N N . THR A 1 87 ? 7.284 -4.106 -2.673 1.00 51.28 87 THR A N 1
ATOM 708 C CA . THR A 1 87 ? 7.894 -3.983 -4.001 1.00 51.28 87 THR A CA 1
ATOM 709 C C . THR A 1 87 ? 6.877 -3.811 -5.133 1.00 51.28 87 THR A C 1
ATOM 711 O O . THR A 1 87 ? 7.271 -3.660 -6.289 1.00 51.28 87 THR A O 1
ATOM 714 N N . ARG A 1 88 ? 5.564 -3.826 -4.849 1.00 62.44 88 ARG A N 1
ATOM 715 C CA . ARG A 1 88 ? 4.504 -3.738 -5.865 1.00 62.44 88 ARG A CA 1
ATOM 716 C C . ARG A 1 88 ? 3.403 -2.776 -5.436 1.00 62.44 88 ARG A C 1
ATOM 718 O O . ARG A 1 88 ? 2.415 -3.172 -4.832 1.00 62.44 88 ARG A O 1
ATOM 725 N N . TRP A 1 89 ? 3.500 -1.532 -5.888 1.00 70.06 89 TRP A N 1
ATOM 726 C CA . TRP A 1 89 ? 2.509 -0.477 -5.641 1.00 70.06 89 TRP A CA 1
ATOM 727 C C . TRP A 1 89 ? 1.060 -0.852 -6.054 1.00 70.06 89 TRP A C 1
ATOM 729 O O . TRP A 1 89 ? 0.111 -0.266 -5.541 1.00 70.06 89 TRP A O 1
ATOM 739 N N . ASN A 1 90 ? 0.857 -1.881 -6.895 1.00 70.69 90 ASN A N 1
ATOM 740 C CA . ASN A 1 90 ? -0.457 -2.478 -7.188 1.00 70.69 90 ASN A CA 1
ATOM 741 C C . ASN A 1 90 ? -1.161 -3.061 -5.947 1.00 70.69 90 ASN A C 1
ATOM 743 O O . ASN A 1 90 ? -2.373 -2.902 -5.809 1.00 70.69 90 ASN A O 1
ATOM 747 N N . SER A 1 91 ? -0.440 -3.758 -5.055 1.00 69.25 91 SER A N 1
ATOM 748 C CA . SER A 1 91 ? -1.043 -4.257 -3.808 1.00 69.25 91 SER A CA 1
ATOM 749 C C . SER A 1 91 ? -1.355 -3.108 -2.864 1.00 69.25 91 SER A C 1
ATOM 751 O O . SER A 1 91 ? -2.414 -3.104 -2.247 1.00 69.25 91 SER A O 1
ATOM 753 N N . THR A 1 92 ? -0.476 -2.106 -2.820 1.00 77.00 92 THR A N 1
ATOM 754 C CA . THR A 1 92 ? -0.668 -0.894 -2.026 1.00 77.00 92 THR A CA 1
ATOM 755 C C . THR A 1 92 ? -1.927 -0.146 -2.476 1.00 77.00 92 THR A C 1
ATOM 757 O O . THR A 1 92 ? -2.774 0.148 -1.640 1.00 77.00 92 THR A O 1
ATOM 760 N N . TYR A 1 93 ? -2.132 0.059 -3.785 1.00 81.88 93 TYR A N 1
ATOM 761 C CA . TYR A 1 93 ? -3.368 0.636 -4.336 1.00 81.88 93 TYR A CA 1
ATOM 762 C C . TYR A 1 93 ? -4.618 -0.105 -3.855 1.00 81.88 93 TYR A C 1
ATOM 764 O O . TYR A 1 93 ? -5.514 0.502 -3.276 1.00 81.88 93 TYR A O 1
ATOM 772 N N . GLN A 1 94 ? -4.662 -1.424 -4.063 1.00 76.44 94 GLN A N 1
ATOM 773 C CA . GLN A 1 94 ? -5.821 -2.244 -3.706 1.00 76.44 94 GLN A CA 1
ATOM 774 C C . GLN A 1 94 ? -6.114 -2.191 -2.202 1.00 76.44 94 GLN A C 1
ATOM 776 O O . GLN A 1 94 ? -7.273 -2.147 -1.792 1.00 76.44 94 GLN A O 1
ATOM 781 N N . THR A 1 95 ? -5.071 -2.175 -1.372 1.00 77.88 95 THR A N 1
ATOM 782 C CA . THR A 1 95 ? -5.206 -2.064 0.081 1.00 77.88 95 THR A CA 1
ATOM 783 C C . THR A 1 95 ? -5.737 -0.693 0.492 1.00 77.88 95 THR A C 1
ATOM 785 O O . THR A 1 95 ? -6.662 -0.626 1.300 1.00 77.88 95 THR A O 1
ATOM 788 N N . LEU A 1 96 ? -5.222 0.394 -0.087 1.00 81.56 96 LEU A N 1
ATOM 789 C CA . LEU A 1 96 ? -5.665 1.758 0.219 1.00 81.56 96 LEU A CA 1
ATOM 790 C C . LEU A 1 96 ? -7.085 2.044 -0.301 1.00 81.56 96 LEU A C 1
ATOM 792 O O . LEU A 1 96 ? -7.875 2.688 0.385 1.00 81.56 96 LEU A O 1
ATOM 796 N N . GLU A 1 97 ? -7.450 1.515 -1.471 1.00 82.69 97 GLU A N 1
ATOM 797 C CA . GLU A 1 97 ? -8.807 1.606 -2.028 1.00 82.69 97 GLU A CA 1
ATOM 798 C C . GLU A 1 97 ? -9.838 0.933 -1.110 1.00 82.69 97 GLU A C 1
ATOM 800 O O . GLU A 1 97 ? -10.939 1.447 -0.903 1.00 82.69 97 GLU A O 1
ATOM 805 N N . VAL A 1 98 ? -9.480 -0.210 -0.519 1.00 78.00 98 VAL A N 1
ATOM 806 C CA . VAL A 1 98 ? -10.306 -0.872 0.496 1.00 78.00 98 VAL A CA 1
ATOM 807 C C . VAL A 1 98 ? -10.303 -0.073 1.801 1.00 78.00 98 VAL A C 1
ATOM 809 O O . VAL A 1 98 ? -11.364 0.081 2.405 1.00 78.00 98 VAL A O 1
ATOM 812 N N . ALA A 1 99 ? -9.155 0.479 2.209 1.00 81.25 99 ALA A N 1
ATOM 813 C CA . ALA A 1 99 ? -9.025 1.297 3.415 1.00 81.25 99 ALA A CA 1
ATOM 814 C C . ALA A 1 99 ? -9.960 2.517 3.404 1.00 81.25 99 ALA A C 1
ATOM 816 O O . ALA A 1 99 ? -10.600 2.799 4.414 1.00 81.25 99 ALA A O 1
ATOM 817 N N . LEU A 1 100 ? -10.121 3.180 2.252 1.00 82.25 100 LEU A N 1
ATOM 818 C CA . LEU A 1 100 ? -11.056 4.301 2.086 1.00 82.25 100 LEU A CA 1
ATOM 819 C C . LEU A 1 100 ? -12.502 3.944 2.434 1.00 82.25 100 LEU A C 1
ATOM 821 O O . LEU A 1 100 ? -13.234 4.773 2.967 1.00 82.25 100 LEU A O 1
ATOM 825 N N . ARG A 1 101 ? -12.928 2.703 2.178 1.00 80.50 101 ARG A N 1
ATOM 826 C CA . ARG A 1 101 ? -14.299 2.265 2.486 1.00 80.50 101 ARG A CA 1
ATOM 827 C C . ARG A 1 101 ? -14.565 2.226 3.989 1.00 80.50 101 ARG A C 1
ATOM 829 O O . ARG A 1 101 ? -15.724 2.240 4.390 1.00 80.50 101 ARG A O 1
ATOM 836 N N . PHE A 1 102 ? -13.514 2.188 4.808 1.00 79.19 102 PHE A N 1
ATOM 837 C CA . PHE A 1 102 ? -13.611 2.149 6.261 1.00 79.19 102 PHE A CA 1
ATOM 838 C C . PHE A 1 102 ? -13.673 3.528 6.929 1.00 79.19 102 PHE A C 1
ATOM 840 O O . PHE A 1 102 ? -13.905 3.558 8.133 1.00 79.19 102 PHE A O 1
ATOM 847 N N . GLU A 1 103 ? -13.539 4.647 6.203 1.00 83.62 103 GLU A N 1
ATOM 848 C CA . GLU A 1 103 ? -13.656 6.015 6.760 1.00 83.62 103 GLU A CA 1
ATOM 849 C C . GLU A 1 103 ? -14.899 6.155 7.655 1.00 83.62 103 GLU A C 1
ATOM 851 O O . GLU A 1 103 ? -14.804 6.447 8.848 1.00 83.62 103 GLU A O 1
ATOM 856 N N . ARG A 1 104 ? -16.060 5.765 7.117 1.00 78.69 104 ARG A N 1
ATOM 857 C CA . ARG A 1 104 ? -17.349 5.795 7.826 1.00 78.69 104 ARG A CA 1
ATOM 858 C C . ARG A 1 104 ? -17.440 4.788 8.980 1.00 78.69 104 ARG A C 1
ATOM 860 O O . ARG A 1 104 ? -18.167 5.007 9.945 1.00 78.69 104 ARG A O 1
ATOM 867 N N . ALA A 1 105 ? -16.696 3.682 8.911 1.00 78.56 105 ALA A N 1
ATOM 868 C CA . ALA A 1 105 ? -16.631 2.719 10.009 1.00 78.56 105 ALA A CA 1
ATOM 869 C C . ALA A 1 105 ? -15.825 3.274 11.196 1.00 78.56 105 ALA A C 1
ATOM 871 O O . ALA A 1 105 ? -16.219 3.061 12.341 1.00 78.56 105 ALA A O 1
ATOM 872 N N . PHE A 1 106 ? -14.740 4.014 10.934 1.00 79.94 106 PHE A N 1
ATOM 873 C CA . PHE A 1 106 ? -13.981 4.722 11.969 1.00 79.94 106 PHE A CA 1
ATOM 874 C C . PHE A 1 106 ? -14.795 5.855 12.608 1.00 79.94 106 PHE A C 1
ATOM 876 O O . PHE A 1 106 ? -14.733 6.017 13.826 1.00 79.94 106 PHE A O 1
ATOM 883 N N . GLU A 1 107 ? -15.593 6.586 11.820 1.00 79.75 107 GLU A N 1
ATOM 884 C CA . GLU A 1 107 ? -16.561 7.572 12.329 1.00 79.75 107 GLU A CA 1
ATOM 885 C C . GLU A 1 107 ? -17.543 6.947 13.317 1.00 79.75 107 GLU A C 1
ATOM 887 O O . GLU A 1 107 ? -17.592 7.345 14.481 1.00 79.75 107 GLU A O 1
ATOM 892 N N . ARG A 1 108 ? -18.254 5.901 12.887 1.00 77.56 108 ARG A N 1
ATOM 893 C CA . ARG A 1 108 ? -19.258 5.230 13.717 1.00 77.56 108 ARG A CA 1
ATOM 894 C C . ARG A 1 108 ? -18.664 4.602 14.976 1.00 77.56 108 ARG A C 1
ATOM 896 O O . ARG A 1 108 ? -19.268 4.673 16.040 1.00 77.56 108 ARG A O 1
ATOM 903 N N . CYS A 1 109 ? -17.494 3.977 14.876 1.00 76.44 109 CYS A N 1
ATOM 904 C CA . CYS A 1 109 ? -16.851 3.367 16.037 1.00 76.44 109 CYS A CA 1
ATOM 905 C C . CYS A 1 109 ? -16.428 4.411 17.086 1.00 76.44 109 CYS A C 1
ATOM 907 O O . CYS A 1 109 ? -16.512 4.125 18.275 1.00 76.44 109 CYS A O 1
ATOM 909 N N . HIS A 1 110 ? -16.044 5.622 16.675 1.00 76.56 110 HIS A N 1
ATOM 910 C CA . HIS A 1 110 ? -15.790 6.723 17.607 1.00 76.56 110 HIS A CA 1
ATOM 911 C C . HIS A 1 110 ? -17.079 7.212 18.292 1.00 76.56 110 HIS A C 1
ATOM 913 O O . HIS A 1 110 ? -17.077 7.457 19.495 1.00 76.56 110 HIS A O 1
ATOM 919 N N . GLU A 1 111 ? -18.188 7.319 17.554 1.00 79.38 111 GLU A N 1
ATOM 920 C CA . GLU A 1 111 ? -19.487 7.725 18.116 1.00 79.38 111 GLU A CA 1
ATOM 921 C C . GLU A 1 111 ? -20.061 6.691 19.099 1.00 79.38 111 GLU A C 1
ATOM 923 O O . GLU A 1 111 ? -20.641 7.053 20.123 1.00 79.38 111 GLU A O 1
ATOM 928 N N . GLU A 1 112 ? -19.918 5.399 18.789 1.00 75.94 112 GLU A N 1
ATOM 929 C CA . GLU A 1 112 ? -20.496 4.305 19.579 1.00 75.94 112 GLU A CA 1
ATOM 930 C C . GLU A 1 112 ? -19.619 3.881 20.773 1.00 75.94 112 GLU A C 1
ATOM 932 O O . GLU A 1 112 ? -20.108 3.202 21.682 1.00 75.94 112 GLU A O 1
ATOM 937 N N . ASP A 1 113 ? -18.335 4.248 20.793 1.00 71.38 113 ASP A N 1
ATOM 938 C CA . ASP A 1 113 ? -17.394 3.819 21.824 1.00 71.38 113 ASP A CA 1
ATOM 939 C C . ASP A 1 113 ? -16.441 4.938 22.276 1.00 71.38 113 ASP A C 1
ATOM 941 O O . ASP A 1 113 ? -15.377 5.136 21.689 1.00 71.38 113 ASP A O 1
ATOM 945 N N . PRO A 1 114 ? -16.739 5.602 23.408 1.00 69.56 114 PRO A N 1
ATOM 946 C CA . PRO A 1 114 ? -15.858 6.608 24.002 1.00 69.56 114 PRO A CA 1
ATOM 947 C C . PRO A 1 114 ? -14.462 6.088 24.393 1.00 69.56 114 PRO A C 1
ATOM 949 O O . PRO A 1 114 ? -13.559 6.882 24.659 1.00 69.56 114 PRO A O 1
ATOM 952 N N . CYS A 1 115 ? -14.266 4.766 24.476 1.00 70.50 115 CYS A N 1
ATOM 953 C CA . CYS A 1 115 ? -12.955 4.162 24.720 1.00 70.50 115 CYS A CA 1
ATOM 954 C C . CYS A 1 115 ? -12.163 3.896 23.432 1.00 70.50 115 CYS A C 1
ATOM 956 O O . CYS A 1 115 ? -10.951 3.722 23.515 1.00 70.50 115 CYS A O 1
ATOM 958 N N . PHE A 1 116 ? -12.796 3.942 22.257 1.00 70.12 116 PHE A N 1
ATOM 959 C CA . PHE A 1 116 ? -12.177 3.616 20.971 1.00 70.12 116 PHE A CA 1
ATOM 960 C C . PHE A 1 116 ? -10.938 4.464 20.681 1.00 70.12 116 PHE A C 1
ATOM 962 O O . PHE A 1 116 ? -9.906 3.944 20.267 1.00 70.12 116 PHE A O 1
ATOM 969 N N . GLU A 1 117 ? -11.015 5.766 20.963 1.00 70.94 117 GLU A N 1
ATOM 970 C CA . GLU A 1 117 ? -9.891 6.683 20.762 1.00 70.94 117 GLU A CA 1
ATOM 971 C C . GLU A 1 117 ? -8.710 6.342 21.678 1.00 70.94 117 GLU A C 1
ATOM 973 O O . GLU A 1 117 ? -7.558 6.318 21.256 1.00 70.94 117 GLU A O 1
ATOM 978 N N . ARG A 1 118 ? -9.004 6.017 22.940 1.00 70.38 118 ARG A N 1
ATOM 979 C CA . ARG A 1 118 ? -7.998 5.655 23.944 1.00 70.38 118 ARG A CA 1
ATOM 980 C C . ARG A 1 118 ? -7.291 4.359 23.568 1.00 70.38 118 ARG A C 1
ATOM 982 O O . ARG A 1 118 ? -6.070 4.300 23.633 1.00 70.38 118 ARG A O 1
ATOM 989 N N . ASP A 1 119 ? -8.054 3.371 23.116 1.00 70.56 119 ASP A N 1
ATOM 990 C CA . ASP A 1 119 ? -7.552 2.078 22.660 1.00 70.56 119 ASP A CA 1
ATOM 991 C C . ASP A 1 119 ? -6.631 2.216 21.429 1.00 70.56 119 ASP A C 1
ATOM 993 O O . ASP A 1 119 ? -5.687 1.442 21.260 1.00 70.56 119 ASP A O 1
ATOM 997 N N . LEU A 1 120 ? -6.890 3.193 20.551 1.00 72.75 120 LEU A N 1
ATOM 998 C CA . LEU A 1 120 ? -6.056 3.497 19.379 1.00 72.75 120 LEU A CA 1
ATOM 999 C C . LEU A 1 120 ? -4.786 4.293 19.709 1.00 72.75 120 LEU A C 1
ATOM 1001 O O . LEU A 1 120 ? -3.895 4.369 18.863 1.00 72.75 120 LEU A O 1
ATOM 1005 N N . LEU A 1 121 ? -4.707 4.876 20.904 1.00 72.81 121 LEU A N 1
ATOM 1006 C CA . LEU A 1 121 ? -3.555 5.629 21.405 1.00 72.81 121 LEU A CA 1
ATOM 1007 C C . LEU A 1 121 ? -2.638 4.786 22.310 1.00 72.81 121 LEU A C 1
ATOM 1009 O O . LEU A 1 121 ? -1.582 5.262 22.721 1.00 72.81 121 LEU A O 1
ATOM 1013 N N . GLU A 1 122 ? -3.011 3.546 22.645 1.00 74.12 122 GLU A N 1
ATOM 1014 C CA . GLU A 1 122 ? -2.141 2.646 23.411 1.00 74.12 122 GLU A CA 1
ATOM 1015 C C . GLU A 1 122 ? -0.894 2.236 22.601 1.00 74.12 122 GLU A C 1
ATOM 1017 O O . GLU A 1 122 ? -0.987 1.846 21.436 1.00 74.12 122 GLU A O 1
ATOM 1022 N N . GLY A 1 123 ? 0.284 2.271 23.238 1.00 73.62 123 GLY A N 1
ATOM 1023 C CA . GLY A 1 123 ? 1.551 1.853 22.628 1.00 73.62 123 GLY A CA 1
ATOM 1024 C C . GLY A 1 123 ? 2.128 2.885 21.653 1.00 73.62 123 GLY A C 1
ATOM 1025 O O . GLY A 1 123 ? 2.366 4.030 22.025 1.00 73.62 123 GLY A O 1
ATOM 1026 N N . ASP A 1 124 ? 2.398 2.461 20.419 1.00 67.19 124 ASP A N 1
ATOM 1027 C CA . ASP A 1 124 ? 2.838 3.299 19.292 1.00 67.19 124 ASP A CA 1
ATOM 1028 C C . ASP A 1 124 ? 1.665 3.849 18.455 1.00 67.19 124 ASP A C 1
ATOM 1030 O O . ASP A 1 124 ? 1.867 4.454 17.396 1.00 67.19 124 ASP A O 1
ATOM 1034 N N . GLY A 1 125 ? 0.433 3.643 18.927 1.00 66.31 125 GLY A N 1
ATOM 1035 C CA . GLY A 1 125 ? -0.788 4.062 18.260 1.00 66.31 125 GLY A CA 1
ATOM 1036 C C . GLY A 1 125 ? -0.881 5.580 18.087 1.00 66.31 125 GLY A C 1
ATOM 1037 O O . GLY A 1 125 ? -0.737 6.349 19.035 1.00 66.31 125 GLY A O 1
ATOM 1038 N N . ARG A 1 126 ? -1.148 6.028 16.855 1.00 70.75 126 ARG A N 1
ATOM 1039 C CA . ARG A 1 126 ? -1.324 7.454 16.520 1.00 70.75 126 ARG A CA 1
ATOM 1040 C C . ARG A 1 126 ? -2.760 7.960 16.704 1.00 70.75 126 ARG A C 1
ATOM 1042 O O . ARG A 1 126 ? -3.045 9.090 16.324 1.00 70.75 126 ARG A O 1
ATOM 1049 N N . GLY A 1 127 ? -3.644 7.149 17.286 1.00 74.62 127 GLY A N 1
ATOM 1050 C CA . GLY A 1 127 ? -5.069 7.455 17.374 1.00 74.62 127 GLY A CA 1
ATOM 1051 C C . GLY A 1 127 ? -5.806 7.184 16.064 1.00 74.62 127 GLY A C 1
ATOM 1052 O O . GLY A 1 127 ? -5.287 6.534 15.149 1.00 74.62 127 GLY A O 1
ATOM 1053 N N . ARG A 1 128 ? -7.055 7.643 15.991 1.00 76.25 128 ARG A N 1
ATOM 1054 C CA . ARG A 1 128 ? -7.878 7.523 14.784 1.00 76.25 128 ARG A CA 1
ATOM 1055 C C . ARG A 1 128 ? -7.332 8.423 13.657 1.00 76.25 128 ARG A C 1
ATOM 1057 O O . ARG A 1 128 ? -6.897 9.537 13.943 1.00 76.25 128 ARG A O 1
ATOM 1064 N N . PRO A 1 129 ? -7.431 8.007 12.375 1.00 82.38 129 PRO A N 1
ATOM 1065 C CA . PRO A 1 129 ? -7.159 8.905 11.255 1.00 82.38 129 PRO A CA 1
ATOM 1066 C C . PRO A 1 129 ? -8.078 10.135 11.284 1.00 82.38 129 PRO A C 1
ATOM 1068 O O . PRO A 1 129 ? -9.308 9.996 11.350 1.00 82.38 129 PRO A O 1
ATOM 1071 N N . ILE A 1 130 ? -7.482 11.324 11.223 1.00 82.19 130 ILE A N 1
ATOM 1072 C CA . ILE A 1 130 ? -8.200 12.604 11.194 1.00 82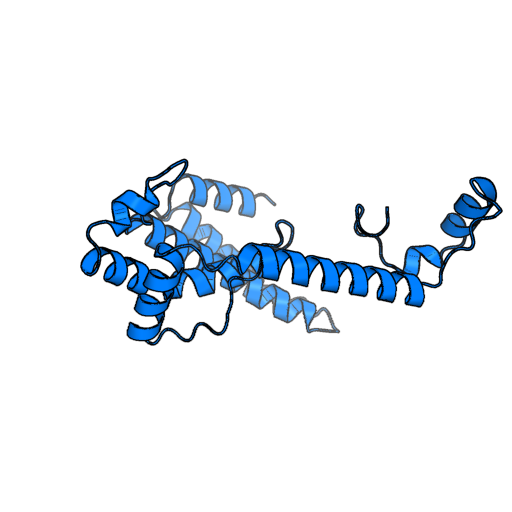.19 130 ILE A CA 1
ATOM 1073 C C . ILE A 1 130 ? -8.682 12.928 9.775 1.00 82.19 130 ILE A C 1
ATOM 1075 O O . ILE A 1 130 ? -8.203 12.349 8.802 1.00 82.19 130 ILE A O 1
ATOM 1079 N N . ASP A 1 131 ? -9.593 13.893 9.629 1.00 83.38 131 ASP A N 1
ATOM 1080 C CA . ASP A 1 131 ? -10.145 14.304 8.323 1.00 83.38 131 ASP A CA 1
ATOM 1081 C C . ASP A 1 131 ? -9.053 14.600 7.284 1.00 83.38 131 ASP A C 1
ATOM 1083 O O . ASP A 1 131 ? -9.174 14.254 6.109 1.00 83.38 131 ASP A O 1
ATOM 1087 N N . PHE A 1 132 ? -7.941 15.186 7.732 1.00 79.31 132 PHE A N 1
ATOM 1088 C CA . PHE A 1 132 ? -6.790 15.468 6.881 1.00 79.31 132 PHE A CA 1
ATOM 1089 C C . PHE A 1 132 ? -6.111 14.197 6.338 1.00 79.31 132 PHE A C 1
ATOM 1091 O O . PHE A 1 132 ? -5.730 14.166 5.167 1.00 79.31 132 PHE A O 1
ATOM 1098 N N . ASP A 1 133 ? -6.017 13.128 7.135 1.00 82.38 133 ASP A N 1
ATOM 1099 C CA . ASP A 1 133 ? -5.455 11.846 6.692 1.00 82.38 133 ASP A CA 1
ATOM 1100 C C . ASP A 1 133 ? -6.311 11.230 5.581 1.00 82.38 133 ASP A C 1
ATOM 1102 O O . ASP A 1 133 ? -5.783 10.691 4.607 1.00 82.38 133 ASP A O 1
ATOM 1106 N N . TRP A 1 134 ? -7.638 11.360 5.681 1.00 84.94 134 TRP A N 1
ATOM 1107 C CA . TRP A 1 134 ? -8.565 10.881 4.655 1.00 84.94 134 TRP A CA 1
ATOM 1108 C C . TRP A 1 134 ? -8.463 11.683 3.358 1.00 84.94 134 TRP A C 1
ATOM 1110 O O . TRP A 1 134 ? -8.545 11.096 2.278 1.00 84.94 134 TRP A O 1
ATOM 1120 N N . VAL A 1 135 ? -8.239 12.999 3.436 1.00 82.81 135 VAL A N 1
ATOM 1121 C CA . VAL A 1 135 ? -7.967 13.840 2.256 1.00 82.81 135 VAL A CA 1
ATOM 1122 C C . VAL A 1 135 ? -6.697 13.372 1.541 1.00 82.81 135 VAL A C 1
ATOM 1124 O O . VAL A 1 135 ? -6.724 13.154 0.328 1.00 82.81 135 VAL A O 1
ATOM 1127 N N . ILE A 1 136 ? -5.611 13.134 2.285 1.00 80.44 136 ILE A N 1
ATOM 1128 C CA . ILE A 1 136 ? -4.360 12.607 1.718 1.00 80.44 136 ILE A CA 1
ATOM 1129 C C . ILE A 1 136 ? -4.585 11.223 1.104 1.00 80.44 136 ILE A C 1
ATOM 1131 O O . ILE A 1 136 ? -4.170 10.973 -0.029 1.00 80.44 136 ILE A O 1
ATOM 1135 N N . LEU A 1 137 ? -5.259 10.324 1.827 1.00 83.44 137 LEU A N 1
ATOM 1136 C CA . LEU A 1 137 ? -5.517 8.959 1.376 1.00 83.44 137 LEU A CA 1
ATOM 1137 C C . LEU A 1 137 ? -6.333 8.938 0.076 1.00 83.44 137 LEU A C 1
ATOM 1139 O O . LEU A 1 137 ? -6.010 8.175 -0.832 1.00 83.44 137 LEU A O 1
ATOM 1143 N N . LYS A 1 138 ? -7.348 9.804 -0.049 1.00 84.19 138 LYS A N 1
ATOM 1144 C CA . LYS A 1 138 ? -8.143 9.968 -1.278 1.00 84.19 138 LYS A CA 1
ATOM 1145 C C . LYS A 1 138 ? -7.267 10.410 -2.452 1.00 84.19 138 LYS A C 1
ATOM 1147 O O . LYS A 1 138 ? -7.342 9.790 -3.512 1.00 84.19 138 LYS A O 1
ATOM 1152 N N . GLY A 1 139 ? -6.401 11.405 -2.252 1.00 77.88 139 GLY A N 1
ATOM 1153 C CA . GLY A 1 139 ? -5.460 11.861 -3.283 1.00 77.88 139 GLY A CA 1
ATOM 1154 C C . GLY A 1 139 ? -4.470 10.769 -3.710 1.00 77.88 139 GLY A C 1
ATOM 1155 O O . GLY A 1 139 ? -4.270 10.527 -4.901 1.00 77.88 139 GLY A O 1
ATOM 1156 N N . LEU A 1 140 ? -3.911 10.031 -2.747 1.00 79.38 140 LEU A N 1
ATOM 1157 C CA . LEU A 1 140 ? -2.987 8.923 -3.005 1.00 79.38 140 LEU A CA 1
ATOM 1158 C C . LEU A 1 140 ? -3.659 7.777 -3.777 1.00 79.38 140 LEU A C 1
ATOM 1160 O O . LEU A 1 140 ? -3.070 7.242 -4.716 1.00 79.38 140 LEU A O 1
ATOM 1164 N N . VAL A 1 141 ? -4.888 7.403 -3.412 1.00 84.88 141 VAL A N 1
ATOM 1165 C CA . VAL A 1 141 ? -5.640 6.355 -4.120 1.00 84.88 141 VAL A CA 1
ATOM 1166 C C . VAL A 1 141 ? -5.969 6.782 -5.546 1.00 84.88 141 VAL A C 1
ATOM 1168 O O . VAL A 1 141 ? -5.778 5.978 -6.453 1.00 84.88 141 VAL A O 1
ATOM 1171 N N . GLN A 1 142 ? -6.402 8.028 -5.764 1.00 80.56 142 GLN A N 1
ATOM 1172 C CA . GLN A 1 142 ? -6.654 8.555 -7.112 1.00 80.56 142 GLN A CA 1
ATOM 1173 C C . GLN A 1 142 ? -5.402 8.479 -7.988 1.00 80.56 142 GLN A C 1
ATOM 1175 O O . GLN A 1 142 ? -5.471 8.003 -9.120 1.00 80.56 142 GLN A O 1
ATOM 1180 N N . MET A 1 143 ? -4.243 8.861 -7.443 1.00 77.06 143 MET A N 1
ATOM 1181 C CA . MET A 1 143 ? -2.965 8.718 -8.134 1.00 77.06 143 MET A CA 1
ATOM 1182 C C . MET A 1 143 ? -2.673 7.267 -8.504 1.00 77.06 143 MET A C 1
ATOM 1184 O O . MET A 1 143 ? -2.444 6.943 -9.671 1.00 77.06 143 MET A O 1
ATOM 1188 N N . LEU A 1 144 ? -2.677 6.385 -7.509 1.00 80.88 144 LEU A N 1
ATOM 1189 C CA . LEU A 1 144 ? -2.320 4.986 -7.699 1.00 80.88 144 LEU A CA 1
ATOM 1190 C C . LEU A 1 144 ? -3.300 4.248 -8.623 1.00 80.88 144 LEU A C 1
ATOM 1192 O O . LEU A 1 144 ? -2.882 3.330 -9.329 1.00 80.88 144 LEU A O 1
ATOM 1196 N N . GLN A 1 145 ? -4.566 4.670 -8.678 1.00 84.88 145 GLN A N 1
ATOM 1197 C CA . GLN A 1 145 ? -5.581 4.112 -9.572 1.00 84.88 145 GLN A CA 1
ATOM 1198 C C . GLN A 1 145 ? -5.192 4.240 -11.045 1.00 84.88 145 GLN A C 1
ATOM 1200 O O . GLN A 1 145 ? -5.375 3.298 -11.819 1.00 84.88 145 GLN A O 1
ATOM 1205 N N . ILE A 1 146 ? -4.646 5.390 -11.440 1.00 77.62 146 ILE A N 1
ATOM 1206 C CA . ILE A 1 146 ? -4.259 5.642 -12.831 1.00 77.62 146 ILE A CA 1
ATOM 1207 C C . ILE A 1 146 ? -3.103 4.725 -13.206 1.00 77.62 146 ILE A C 1
ATOM 1209 O O . ILE A 1 146 ? -3.196 3.990 -14.188 1.00 77.62 146 ILE A O 1
ATOM 1213 N N . PHE A 1 147 ? -2.059 4.679 -12.375 1.00 76.56 147 PHE A N 1
ATOM 1214 C CA . PHE A 1 147 ? -0.944 3.758 -12.585 1.00 76.56 147 PHE A CA 1
ATOM 1215 C C . PHE A 1 147 ? -1.433 2.307 -12.666 1.00 76.56 147 PHE A C 1
ATOM 1217 O O . PHE A 1 147 ? -1.016 1.565 -13.563 1.00 76.56 147 PHE A O 1
ATOM 1224 N N . TYR A 1 148 ? -2.355 1.914 -11.778 1.00 81.75 148 TYR A N 1
ATOM 1225 C CA . TYR A 1 148 ? -2.913 0.562 -11.705 1.00 81.75 148 TYR A CA 1
ATOM 1226 C C . TYR A 1 148 ? -3.614 0.184 -13.008 1.00 81.75 148 TYR A C 1
ATOM 1228 O O . TYR A 1 148 ? -3.334 -0.875 -13.575 1.00 81.75 148 TYR A O 1
ATOM 1236 N N . ARG A 1 149 ? -4.456 1.085 -13.529 1.00 80.38 149 ARG A N 1
ATOM 1237 C CA . ARG A 1 149 ? -5.146 0.927 -14.814 1.00 80.38 149 ARG A CA 1
ATOM 1238 C C . ARG A 1 149 ? -4.151 0.714 -15.951 1.00 80.38 149 ARG A C 1
ATOM 1240 O O . ARG A 1 149 ? -4.261 -0.279 -16.665 1.00 80.38 149 ARG A O 1
ATOM 1247 N N . VAL A 1 150 ? -3.147 1.586 -16.068 1.00 74.06 150 VAL A N 1
ATOM 1248 C CA . VAL A 1 150 ? -2.105 1.480 -17.105 1.00 74.06 150 VAL A CA 1
ATOM 1249 C C . VAL A 1 150 ? -1.367 0.150 -17.010 1.00 74.06 150 VAL A C 1
ATOM 1251 O O . VAL A 1 150 ? -1.165 -0.528 -18.013 1.00 74.06 150 VAL A O 1
ATOM 1254 N N . THR A 1 151 ? -1.015 -0.273 -15.800 1.00 76.62 151 THR A N 1
ATOM 1255 C CA . THR A 1 151 ? -0.253 -1.508 -15.580 1.00 76.62 151 THR A CA 1
ATOM 1256 C C . THR A 1 151 ? -1.048 -2.757 -15.909 1.00 76.62 151 THR A C 1
ATOM 1258 O O . THR A 1 151 ? -0.482 -3.698 -16.466 1.00 76.62 151 THR A O 1
ATOM 1261 N N . LEU A 1 152 ? -2.349 -2.779 -15.613 1.00 75.62 152 LEU A N 1
ATOM 1262 C CA . LEU A 1 152 ? -3.226 -3.864 -16.044 1.00 75.62 152 LEU A CA 1
ATOM 1263 C C . LEU A 1 152 ? -3.338 -3.922 -17.566 1.00 75.62 152 LEU A C 1
ATOM 1265 O O . LEU A 1 152 ? -3.226 -5.008 -18.133 1.00 75.62 152 LEU A O 1
ATOM 1269 N N . THR A 1 153 ? -3.505 -2.772 -18.221 1.00 71.38 153 THR A N 1
ATOM 1270 C CA . THR A 1 153 ? -3.552 -2.696 -19.685 1.00 71.38 153 THR A CA 1
ATOM 1271 C C . THR A 1 153 ? -2.251 -3.218 -20.294 1.00 71.38 153 THR A C 1
ATOM 1273 O O . THR A 1 153 ? -2.288 -4.116 -21.128 1.00 71.38 153 THR A O 1
ATOM 1276 N N . VAL A 1 154 ? -1.092 -2.750 -19.816 1.00 69.25 154 VAL A N 1
ATOM 1277 C CA . VAL A 1 154 ? 0.225 -3.213 -20.288 1.00 69.25 154 VAL A CA 1
ATOM 1278 C C . VAL A 1 154 ? 0.397 -4.715 -20.057 1.00 69.25 154 VAL A C 1
ATOM 1280 O O . VAL A 1 154 ? 0.742 -5.440 -20.985 1.00 69.25 154 VAL A O 1
ATOM 1283 N N . SER A 1 155 ? 0.097 -5.199 -18.849 1.00 70.94 155 SER A N 1
ATOM 1284 C CA . SER A 1 155 ? 0.280 -6.610 -18.472 1.00 70.94 155 SER A CA 1
ATOM 1285 C C . SER A 1 155 ? -0.676 -7.566 -19.196 1.00 70.94 155 SER A C 1
ATOM 1287 O O . SER A 1 155 ? -0.390 -8.757 -19.290 1.00 70.94 155 SER A O 1
ATOM 1289 N N . GLY A 1 156 ? -1.820 -7.067 -19.673 1.00 67.12 156 GLY A N 1
ATOM 1290 C CA . GLY A 1 156 ? -2.835 -7.847 -20.382 1.00 67.12 156 GLY A CA 1
ATOM 1291 C C . GLY A 1 156 ? -2.655 -7.897 -21.901 1.00 67.12 156 GLY A C 1
ATOM 1292 O O . GLY A 1 156 ? -3.354 -8.664 -22.564 1.00 67.12 156 GLY A O 1
ATOM 1293 N N . THR A 1 157 ? -1.744 -7.103 -22.469 1.00 64.38 157 THR A N 1
ATOM 1294 C CA . THR A 1 157 ? -1.518 -7.065 -23.922 1.00 64.38 157 THR A CA 1
ATOM 1295 C C . THR A 1 157 ? -0.311 -7.900 -24.331 1.00 64.38 157 THR A C 1
ATOM 1297 O O . THR A 1 157 ? 0.739 -7.876 -23.699 1.00 64.38 157 THR A O 1
ATOM 1300 N N . ILE A 1 158 ? -0.457 -8.636 -25.433 1.00 63.44 158 ILE A N 1
ATOM 1301 C CA . ILE A 1 158 ? 0.621 -9.436 -26.042 1.00 63.44 158 ILE A CA 1
ATOM 1302 C C . ILE A 1 158 ? 1.382 -8.606 -27.098 1.00 63.44 158 ILE A C 1
ATOM 1304 O O . ILE A 1 158 ? 2.447 -8.995 -27.569 1.00 63.44 158 ILE A O 1
ATOM 1308 N N . SER A 1 159 ? 0.834 -7.449 -27.480 1.00 59.78 159 SER A N 1
ATOM 1309 C CA . SER A 1 159 ? 1.372 -6.553 -28.501 1.00 59.78 159 SER A CA 1
ATOM 1310 C C . SER A 1 159 ? 1.562 -5.145 -27.940 1.00 59.78 159 SER A C 1
ATOM 1312 O O . SER A 1 159 ? 0.594 -4.479 -27.569 1.00 59.78 159 SER A O 1
ATOM 1314 N N . THR A 1 160 ? 2.806 -4.670 -27.922 1.00 56.88 160 THR A N 1
ATOM 1315 C CA . THR A 1 160 ? 3.168 -3.326 -27.459 1.00 56.88 160 THR A CA 1
ATOM 1316 C C . THR A 1 160 ? 2.910 -2.297 -28.558 1.00 56.88 160 THR A C 1
ATOM 1318 O O . THR A 1 160 ? 3.788 -1.986 -29.357 1.00 56.88 160 THR A O 1
ATOM 1321 N N . THR A 1 161 ? 1.699 -1.756 -28.628 1.00 59.47 161 THR A N 1
ATOM 1322 C CA . THR A 1 161 ? 1.395 -0.616 -29.504 1.00 59.47 161 THR A CA 1
ATOM 1323 C C . THR A 1 161 ? 1.490 0.676 -28.698 1.00 59.47 161 THR A C 1
ATOM 1325 O O . THR A 1 161 ? 0.551 1.039 -27.993 1.00 59.47 161 THR A O 1
ATOM 1328 N N . SER A 1 162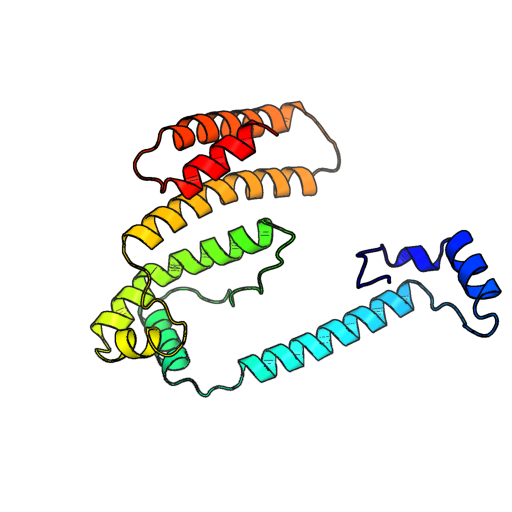 ? 2.633 1.370 -28.778 1.00 61.91 162 SER A N 1
ATOM 1329 C CA . SER A 1 162 ? 2.926 2.626 -28.056 1.00 61.91 162 SER A CA 1
ATOM 1330 C C . SER A 1 162 ? 1.845 3.707 -28.213 1.00 61.91 162 SER A C 1
ATOM 1332 O O . SER A 1 162 ? 1.664 4.540 -27.331 1.00 61.91 162 SER A O 1
ATOM 1334 N N . ASN A 1 163 ? 1.077 3.667 -29.305 1.00 68.38 163 ASN A N 1
ATOM 1335 C CA . ASN A 1 163 ? -0.067 4.544 -29.564 1.00 68.38 163 ASN A CA 1
ATOM 1336 C C . ASN A 1 163 ? -1.260 4.338 -28.611 1.00 68.38 163 ASN A C 1
ATOM 1338 O O . ASN A 1 163 ? -2.064 5.252 -28.477 1.00 68.38 163 ASN A O 1
ATOM 1342 N N . VAL A 1 164 ? -1.386 3.182 -27.950 1.00 67.50 164 VAL A N 1
ATOM 1343 C CA . VAL A 1 164 ? -2.439 2.933 -26.944 1.00 67.50 164 VAL A CA 1
ATOM 1344 C C . VAL A 1 164 ? -2.080 3.599 -25.614 1.00 67.50 164 VAL A C 1
ATOM 1346 O O . VAL A 1 164 ? -2.933 4.191 -24.965 1.00 67.50 164 VAL A O 1
ATOM 1349 N N . TYR A 1 165 ? -0.799 3.569 -25.245 1.00 69.44 165 TYR A N 1
ATOM 1350 C CA . TYR A 1 165 ? -0.321 4.055 -23.948 1.00 69.44 165 TYR A CA 1
ATOM 1351 C C . TYR A 1 165 ? -0.015 5.551 -23.924 1.00 69.44 165 TYR A C 1
ATOM 1353 O O . TYR A 1 165 ? 0.089 6.135 -22.851 1.00 69.44 165 TYR A O 1
ATOM 1361 N N . LEU A 1 166 ? 0.123 6.194 -25.087 1.00 75.19 166 LEU A N 1
ATOM 1362 C CA . LEU A 1 166 ? 0.450 7.618 -25.171 1.00 75.19 166 LEU A CA 1
ATOM 1363 C C . LEU A 1 166 ? -0.594 8.504 -24.472 1.00 75.19 166 LEU A C 1
ATOM 1365 O O . LEU A 1 166 ? -0.224 9.473 -23.811 1.00 75.19 166 LEU A O 1
ATOM 1369 N N . HIS A 1 167 ? -1.881 8.164 -24.595 1.00 77.00 167 HIS A N 1
ATOM 1370 C CA . HIS A 1 167 ? -2.957 8.890 -23.917 1.00 77.00 167 HIS A CA 1
ATOM 1371 C C . HIS A 1 167 ? -2.849 8.744 -22.397 1.00 77.00 167 HIS A C 1
ATOM 1373 O O . HIS A 1 167 ? -2.846 9.741 -21.684 1.00 77.00 167 HIS A O 1
ATOM 1379 N N . ASP A 1 168 ? -2.678 7.513 -21.914 1.00 72.62 168 ASP A N 1
ATOM 1380 C CA . ASP A 1 168 ? -2.517 7.220 -20.490 1.00 72.62 168 ASP A CA 1
ATOM 1381 C C . ASP A 1 168 ? -1.269 7.898 -19.887 1.00 72.62 168 ASP A C 1
ATOM 1383 O O . ASP A 1 168 ? -1.329 8.472 -18.802 1.00 72.62 168 ASP A O 1
ATOM 1387 N N . ILE A 1 169 ? -0.136 7.890 -20.601 1.00 76.62 169 ILE A N 1
ATOM 1388 C CA . ILE A 1 169 ? 1.099 8.572 -20.175 1.00 76.62 169 ILE A CA 1
ATOM 1389 C C . ILE A 1 169 ? 0.889 10.092 -20.127 1.00 76.62 169 ILE A C 1
ATOM 1391 O O . ILE A 1 169 ? 1.359 10.751 -19.200 1.00 76.62 169 ILE A O 1
ATOM 1395 N N . SER A 1 170 ? 0.167 10.653 -21.101 1.00 79.62 170 SER A N 1
ATOM 1396 C CA . SER A 1 170 ? -0.147 12.087 -21.132 1.00 79.62 170 SER A CA 1
ATOM 1397 C C . SER A 1 170 ? -1.084 12.490 -19.991 1.00 79.62 170 SER A C 1
ATOM 1399 O O . SER A 1 170 ? -0.886 13.542 -19.389 1.00 79.62 170 SER A O 1
ATOM 1401 N N . GLU A 1 171 ? -2.067 11.648 -19.661 1.00 79.69 171 GLU A N 1
ATOM 1402 C CA . GLU A 1 171 ? -2.979 11.833 -18.525 1.00 79.69 171 GLU A CA 1
ATOM 1403 C C . GLU A 1 171 ? -2.215 11.812 -17.193 1.00 79.69 171 GLU A C 1
ATOM 1405 O O . GLU A 1 171 ? -2.379 12.718 -16.376 1.00 79.69 171 GLU A O 1
ATOM 1410 N N . ILE A 1 172 ? -1.295 10.854 -17.009 1.00 77.62 172 ILE A N 1
ATOM 1411 C CA . ILE A 1 172 ? -0.396 10.819 -15.844 1.00 77.62 172 ILE A CA 1
ATOM 1412 C C . ILE A 1 172 ? 0.437 12.102 -15.774 1.00 77.62 172 ILE A C 1
ATOM 1414 O O . ILE A 1 172 ? 0.510 12.734 -14.722 1.00 77.62 172 ILE A O 1
ATOM 1418 N N . ALA A 1 173 ? 1.052 12.517 -16.883 1.00 82.50 173 ALA A N 1
ATOM 1419 C CA . ALA A 1 173 ? 1.884 13.715 -16.911 1.00 82.50 173 ALA A CA 1
ATOM 1420 C C . ALA A 1 173 ? 1.084 14.986 -16.577 1.00 82.50 173 ALA A C 1
ATOM 1422 O O . ALA A 1 173 ? 1.585 15.850 -15.855 1.00 82.50 173 ALA A O 1
ATOM 1423 N N . ALA A 1 174 ? -0.153 15.109 -17.065 1.00 83.94 174 ALA A N 1
ATOM 1424 C CA . ALA A 1 174 ? -1.036 16.229 -16.745 1.00 83.94 174 ALA A CA 1
ATOM 1425 C C . ALA A 1 174 ? -1.375 16.271 -15.246 1.00 83.94 174 ALA A C 1
ATOM 1427 O O . ALA A 1 174 ? -1.176 17.299 -14.601 1.00 83.94 174 ALA A O 1
ATOM 1428 N N . LEU A 1 175 ? -1.765 15.136 -14.666 1.00 80.38 175 LEU A N 1
ATOM 1429 C CA . LEU A 1 175 ? -2.131 15.046 -13.249 1.00 80.38 175 LEU A CA 1
ATOM 1430 C C . LEU A 1 175 ? -0.941 15.272 -12.313 1.00 80.38 175 LEU A C 1
ATOM 1432 O O . LEU A 1 175 ? -1.055 15.994 -11.324 1.00 80.38 175 LEU A O 1
ATOM 1436 N N . LEU A 1 176 ? 0.240 14.747 -12.659 1.00 82.31 176 LEU A N 1
ATOM 1437 C CA . LEU A 1 176 ? 1.466 15.053 -11.922 1.00 82.31 176 LEU A CA 1
ATOM 1438 C C . LEU A 1 176 ? 1.778 16.558 -11.961 1.00 82.31 176 LEU A C 1
ATOM 1440 O O . LEU A 1 176 ? 2.288 17.095 -10.984 1.00 82.31 176 LEU A O 1
ATOM 1444 N N . ASN A 1 177 ? 1.487 17.266 -13.058 1.00 85.44 177 ASN A N 1
ATOM 1445 C CA . ASN A 1 177 ? 1.652 18.722 -13.106 1.00 85.44 177 ASN A CA 1
ATOM 1446 C C . ASN A 1 177 ? 0.665 19.454 -12.190 1.00 85.44 177 ASN A C 1
ATOM 1448 O O . ASN A 1 177 ? 1.074 20.399 -11.519 1.00 85.44 177 ASN A O 1
ATOM 1452 N N . GLU A 1 178 ? -0.593 19.019 -12.134 1.00 84.88 178 GLU A N 1
ATOM 1453 C CA . GLU A 1 178 ? -1.610 19.608 -11.257 1.00 84.88 178 GLU A CA 1
ATOM 1454 C C . GLU A 1 178 ? -1.252 19.419 -9.775 1.00 84.88 178 GLU A C 1
ATOM 1456 O O . GLU A 1 178 ? -1.235 20.384 -9.006 1.00 84.88 178 GLU A O 1
ATOM 1461 N N . TRP A 1 179 ? -0.856 18.206 -9.379 1.00 81.75 179 TRP A N 1
ATOM 1462 C CA . TRP A 1 179 ? -0.552 17.890 -7.980 1.00 81.75 179 TRP A CA 1
ATOM 1463 C C . TRP A 1 179 ? 0.704 18.561 -7.432 1.00 81.75 179 TRP A C 1
ATOM 1465 O O . TRP A 1 179 ? 0.783 18.779 -6.224 1.00 81.75 179 TRP A O 1
ATOM 1475 N N . VAL A 1 180 ? 1.667 18.954 -8.275 1.00 84.31 180 VAL A N 1
ATOM 1476 C CA . VAL A 1 180 ? 2.831 19.743 -7.817 1.00 84.31 180 VAL A CA 1
ATOM 1477 C C . VAL A 1 180 ? 2.390 21.056 -7.166 1.00 84.31 180 VAL A C 1
ATOM 1479 O O . VAL A 1 180 ? 3.035 21.523 -6.227 1.00 84.31 180 VAL A O 1
ATOM 1482 N N . PHE A 1 181 ? 1.293 21.649 -7.639 1.00 82.31 181 PHE A N 1
ATOM 1483 C CA . PHE A 1 181 ? 0.818 22.951 -7.172 1.00 82.31 181 PHE A CA 1
ATOM 1484 C C . PHE A 1 181 ? -0.421 22.868 -6.279 1.00 82.31 181 PHE A C 1
ATOM 1486 O O . PHE A 1 181 ? -0.854 23.894 -5.744 1.00 82.31 181 PHE A O 1
ATOM 1493 N N . ASP A 1 182 ? -0.974 21.672 -6.078 1.00 81.94 182 ASP A N 1
ATOM 1494 C CA . ASP A 1 182 ? -2.165 21.484 -5.264 1.00 81.94 182 ASP A CA 1
ATOM 1495 C C . ASP A 1 182 ? -1.857 21.725 -3.778 1.00 81.94 182 ASP A C 1
ATOM 1497 O O . ASP A 1 182 ? -1.118 20.988 -3.115 1.00 81.94 182 ASP A O 1
ATOM 1501 N N . ARG A 1 183 ? -2.431 22.808 -3.242 1.00 78.69 183 ARG A N 1
ATOM 1502 C CA . ARG A 1 183 ? -2.253 23.223 -1.845 1.00 78.69 183 ARG A CA 1
ATOM 1503 C C . ARG A 1 183 ? -2.985 22.329 -0.851 1.00 78.69 183 ARG A C 1
ATOM 1505 O O . ARG A 1 183 ? -2.628 22.366 0.324 1.00 78.69 183 ARG A O 1
ATOM 1512 N N . SER A 1 184 ? -3.961 21.545 -1.307 1.00 75.12 184 SER A N 1
ATOM 1513 C CA . SER A 1 184 ? -4.696 20.595 -0.469 1.00 75.12 184 SER A CA 1
ATOM 1514 C C . SER A 1 184 ? -3.868 19.357 -0.111 1.00 75.12 184 SER A C 1
ATOM 1516 O O . SER A 1 184 ? -4.114 18.730 0.917 1.00 75.12 184 SER A O 1
ATOM 1518 N N . LEU A 1 185 ? -2.844 19.046 -0.911 1.00 73.38 185 LEU A N 1
ATOM 1519 C CA . LEU A 1 185 ? -1.931 17.932 -0.675 1.00 73.38 185 LEU A CA 1
ATOM 1520 C C . LEU A 1 185 ? -0.839 18.318 0.330 1.00 73.38 185 LEU A C 1
ATOM 1522 O O . LEU A 1 185 ? -0.381 19.469 0.378 1.00 73.38 185 LEU A O 1
ATOM 1526 N N . CYS A 1 186 ? -0.390 17.348 1.130 1.00 74.69 186 CYS A N 1
ATOM 1527 C CA . CYS A 1 186 ? 0.691 17.584 2.079 1.00 74.69 186 CYS A CA 1
ATOM 1528 C C . CYS A 1 186 ? 2.028 17.858 1.356 1.00 74.69 186 CYS A C 1
ATOM 1530 O O . CYS A 1 186 ? 2.233 17.412 0.218 1.00 74.69 186 CYS A O 1
ATOM 1532 N N . PRO A 1 187 ? 2.950 18.613 1.982 1.00 79.12 187 PRO A N 1
ATOM 1533 C CA . PRO A 1 187 ? 4.259 18.912 1.402 1.00 79.12 187 PRO A CA 1
ATOM 1534 C C . PRO A 1 187 ? 5.031 17.666 0.954 1.00 79.12 187 PRO A C 1
ATOM 1536 O O . PRO A 1 187 ? 5.629 17.678 -0.119 1.00 79.12 187 PRO A O 1
ATOM 1539 N N . GLU A 1 188 ? 4.959 16.586 1.730 1.00 78.00 188 GLU A N 1
ATOM 1540 C CA . GLU A 1 188 ? 5.646 15.320 1.472 1.00 78.00 188 GLU A CA 1
ATOM 1541 C C . GLU A 1 188 ? 5.104 14.639 0.209 1.00 78.00 188 GLU A C 1
ATOM 1543 O O . GLU A 1 188 ? 5.867 14.111 -0.602 1.00 78.00 188 GLU A O 1
ATOM 1548 N N . PHE A 1 189 ? 3.784 14.696 0.001 1.00 76.12 189 PHE A N 1
ATOM 1549 C CA . PHE A 1 189 ? 3.155 14.172 -1.208 1.00 76.12 189 PHE A CA 1
ATOM 1550 C C . PHE A 1 189 ? 3.585 14.973 -2.436 1.00 76.12 189 PHE A C 1
ATOM 1552 O O . PHE A 1 189 ? 3.965 14.395 -3.453 1.00 76.12 189 PHE A O 1
ATOM 1559 N N . ARG A 1 190 ? 3.597 16.307 -2.339 1.00 81.69 190 ARG A N 1
ATOM 1560 C CA . ARG A 1 190 ? 4.083 17.160 -3.433 1.00 81.69 190 ARG A CA 1
ATOM 1561 C C . ARG A 1 190 ? 5.549 16.888 -3.761 1.00 81.69 190 ARG A C 1
ATOM 1563 O O . ARG A 1 190 ? 5.900 16.819 -4.934 1.00 81.69 190 ARG A O 1
ATOM 1570 N N . GLU A 1 191 ? 6.396 16.685 -2.754 1.00 83.44 191 GLU A N 1
ATOM 1571 C CA . GLU A 1 191 ? 7.806 16.334 -2.957 1.00 83.44 191 GLU A CA 1
ATOM 1572 C C . GLU A 1 191 ? 7.960 14.985 -3.679 1.00 83.44 191 GLU A C 1
ATOM 1574 O O . GLU A 1 191 ? 8.774 14.855 -4.596 1.00 83.44 191 GLU A O 1
ATOM 1579 N N . MET A 1 192 ? 7.147 13.987 -3.318 1.00 81.12 192 MET A N 1
ATOM 1580 C CA . MET A 1 192 ? 7.099 12.704 -4.024 1.00 81.12 192 MET A CA 1
ATOM 1581 C C . MET A 1 192 ? 6.699 12.889 -5.496 1.00 81.12 192 MET A C 1
ATOM 1583 O O . MET A 1 192 ? 7.369 12.342 -6.371 1.00 81.12 192 MET A O 1
ATOM 1587 N N . VAL A 1 193 ? 5.658 13.680 -5.779 1.00 82.12 193 VAL A N 1
ATOM 1588 C CA . VAL A 1 193 ? 5.211 13.978 -7.152 1.00 82.12 193 VAL A CA 1
ATOM 1589 C C . VAL A 1 193 ? 6.317 14.670 -7.956 1.00 82.12 193 VAL A C 1
ATOM 1591 O O . VAL A 1 193 ? 6.557 14.296 -9.103 1.00 82.12 193 VAL A O 1
ATOM 1594 N N . VAL A 1 194 ? 7.041 15.628 -7.365 1.00 84.75 194 VAL A N 1
ATOM 1595 C CA . VAL A 1 194 ? 8.193 16.281 -8.017 1.00 84.75 194 VAL A CA 1
ATOM 1596 C C . VAL A 1 194 ? 9.257 15.247 -8.394 1.00 84.75 194 VAL A C 1
ATOM 1598 O O . VAL A 1 194 ? 9.647 15.181 -9.557 1.00 84.75 194 VAL A O 1
ATOM 1601 N N . LYS A 1 195 ? 9.650 14.370 -7.461 1.00 83.81 195 LYS A N 1
ATOM 1602 C CA . LYS A 1 195 ? 10.628 13.296 -7.725 1.00 83.81 195 LYS A CA 1
ATOM 1603 C C . LYS A 1 195 ? 10.154 12.296 -8.780 1.00 83.81 195 LYS A C 1
ATOM 1605 O O . LYS A 1 195 ? 10.976 11.714 -9.481 1.00 83.81 195 LYS A O 1
ATOM 1610 N N . MET A 1 196 ? 8.845 12.066 -8.887 1.00 77.94 196 MET A N 1
ATOM 1611 C CA . MET A 1 196 ? 8.265 11.204 -9.921 1.00 77.94 196 MET A CA 1
ATOM 1612 C C . MET A 1 196 ? 8.350 11.820 -11.320 1.00 77.94 196 MET A C 1
ATOM 1614 O O . MET A 1 196 ? 8.427 11.069 -12.283 1.00 77.94 196 MET A O 1
ATOM 1618 N N . LYS A 1 197 ? 8.366 13.153 -11.448 1.00 77.69 197 LYS A N 1
ATOM 1619 C CA . LYS A 1 197 ? 8.526 13.843 -12.741 1.00 77.69 197 LYS A CA 1
ATOM 1620 C C . LYS A 1 197 ? 9.971 13.893 -13.236 1.00 77.69 197 LYS A C 1
ATOM 1622 O O . LYS A 1 197 ? 10.194 14.130 -14.418 1.00 77.69 197 LYS A O 1
ATOM 1627 N N . GLU A 1 198 ? 10.937 13.739 -12.335 1.00 76.50 198 GLU A N 1
ATOM 1628 C CA . GLU A 1 198 ? 12.372 13.776 -12.647 1.00 76.50 198 GLU A CA 1
ATOM 1629 C C . GLU A 1 198 ? 12.923 12.429 -13.153 1.00 76.50 198 GLU A C 1
ATOM 1631 O O . GLU A 1 198 ? 14.085 12.364 -13.557 1.00 76.50 198 GLU A O 1
ATOM 1636 N N . LYS A 1 199 ? 12.114 11.362 -13.121 1.00 56.62 199 LYS A N 1
ATOM 1637 C CA . LYS A 1 199 ? 12.463 10.004 -13.564 1.00 56.62 199 LYS A CA 1
ATOM 1638 C C . LYS A 1 199 ? 11.784 9.648 -14.878 1.00 56.62 199 LYS A C 1
ATOM 1640 O O . LYS A 1 199 ? 12.433 8.915 -15.655 1.00 56.62 199 LYS A O 1
#